Protein AF-0000000084806393 (afdb_homodimer)

Radius of gyration: 21.74 Å; Cα contacts (8 Å, |Δi|>4): 451; chains: 2; bounding box: 50×69×61 Å

Structure (mmCIF, N/CA/C/O backbone):
data_AF-0000000084806393-model_v1
#
loop_
_entity.id
_entity.type
_entity.pdbx_description
1 polymer Permease
#
loop_
_atom_site.group_PDB
_atom_site.id
_atom_site.type_symbol
_atom_site.label_atom_id
_atom_site.label_alt_id
_atom_site.label_comp_id
_atom_site.label_asym_id
_atom_site.label_entity_id
_atom_site.label_seq_id
_atom_site.pdbx_PDB_ins_code
_atom_site.Cartn_x
_atom_site.Cartn_y
_atom_site.Cartn_z
_atom_site.occupancy
_atom_site.B_iso_or_equiv
_atom_site.auth_seq_id
_atom_site.auth_comp_id
_atom_site.auth_asym_id
_atom_site.auth_atom_id
_atom_site.pdbx_PDB_model_num
ATOM 1 N N . MET A 1 1 ? -20.156 28.547 21.969 1 21.84 1 MET A N 1
ATOM 2 C CA . MET A 1 1 ? -18.797 29 21.672 1 21.84 1 MET A CA 1
ATOM 3 C C . MET A 1 1 ? -17.953 27.844 21.141 1 21.84 1 MET A C 1
ATOM 5 O O . MET A 1 1 ? -17.5 27 21.906 1 21.84 1 MET A O 1
ATOM 9 N N . LEU A 1 2 ? -18.391 27.156 20.078 1 23.42 2 LEU A N 1
ATOM 10 C CA . LEU A 1 2 ? -17.766 26.047 19.375 1 23.42 2 LEU A CA 1
ATOM 11 C C . LEU A 1 2 ? -16.297 26.328 19.078 1 23.42 2 LEU A C 1
ATOM 13 O O . LEU A 1 2 ? -15.984 27.312 18.422 1 23.42 2 LEU A O 1
ATOM 17 N N . ALA A 1 3 ? -15.414 26.109 20.047 1 31.25 3 ALA A N 1
ATOM 18 C CA . ALA A 1 3 ? -13.969 26.312 19.969 1 31.25 3 ALA A CA 1
ATOM 19 C C . ALA A 1 3 ? -13.438 26.016 18.562 1 31.25 3 ALA A C 1
ATOM 21 O O . ALA A 1 3 ? -13.797 25 17.969 1 31.25 3 ALA A O 1
ATOM 22 N N . GLN A 1 4 ? -13.352 27.016 17.688 1 29.3 4 GLN A N 1
ATOM 23 C CA . GLN A 1 4 ? -12.656 27.031 16.406 1 29.3 4 GLN A CA 1
ATOM 24 C C . GLN A 1 4 ? -11.445 26.109 16.438 1 29.3 4 GLN A C 1
ATOM 26 O O . GLN A 1 4 ? -10.484 26.344 17.172 1 29.3 4 GLN A O 1
ATOM 31 N N . GLN A 1 5 ? -11.648 24.797 16.594 1 32.88 5 GLN A N 1
ATOM 32 C CA . GLN A 1 5 ? -10.492 23.906 16.609 1 32.88 5 GLN A CA 1
ATOM 33 C C . GLN A 1 5 ? -9.391 24.438 15.688 1 32.88 5 GLN A C 1
ATOM 35 O O . GLN A 1 5 ? -9.609 24.641 14.492 1 32.88 5 GLN A O 1
ATOM 40 N N . GLY A 1 6 ? -8.594 25.406 16.031 1 33.59 6 GLY A N 1
ATOM 41 C CA . GLY A 1 6 ? -7.41 25.984 15.43 1 33.59 6 GLY A CA 1
ATOM 42 C C . GLY A 1 6 ? -6.652 25 14.547 1 33.59 6 GLY A C 1
ATOM 43 O O . GLY A 1 6 ? -6.906 23.797 14.586 1 33.59 6 GLY A O 1
ATOM 44 N N . PRO A 1 7 ? -5.988 25.453 13.461 1 39.59 7 PRO A N 1
ATOM 45 C CA . PRO A 1 7 ? -5.184 24.578 12.594 1 39.59 7 PRO A CA 1
ATOM 46 C C . PRO A 1 7 ? -4.43 23.516 13.375 1 39.59 7 PRO A C 1
ATOM 48 O O . PRO A 1 7 ? -3.924 23.781 14.461 1 39.59 7 PRO A O 1
ATOM 51 N N . THR A 1 8 ? -4.863 22.344 13.578 1 43.09 8 THR A N 1
ATOM 52 C CA . THR A 1 8 ? -4.129 21.312 14.297 1 43.09 8 THR A CA 1
ATOM 53 C C . THR A 1 8 ? -2.646 21.359 13.938 1 43.09 8 THR A C 1
ATOM 55 O O . THR A 1 8 ? -2.285 21.297 12.758 1 43.09 8 THR A O 1
ATOM 58 N N . ASN A 1 9 ? -1.842 22.172 14.398 1 51.53 9 ASN A N 1
ATOM 59 C CA . ASN A 1 9 ? -0.384 22.109 14.383 1 51.53 9 ASN A CA 1
ATOM 60 C C . ASN A 1 9 ? 0.115 20.688 14.602 1 51.53 9 ASN A C 1
ATOM 62 O O . ASN A 1 9 ? 0.073 20.172 15.727 1 51.53 9 ASN A O 1
ATOM 66 N N . MET A 1 10 ? -0.087 19.797 13.633 1 62.16 10 MET A N 1
ATOM 67 C CA . MET A 1 10 ? 0.37 18.422 13.867 1 62.16 10 MET A CA 1
ATOM 68 C C . MET A 1 10 ? 1.871 18.297 13.625 1 62.16 10 MET A C 1
ATOM 70 O O . MET A 1 10 ? 2.402 18.891 12.68 1 62.16 10 MET A O 1
ATOM 74 N N . ASN A 1 11 ? 2.545 17.953 14.617 1 82.81 11 ASN A N 1
ATOM 75 C CA . ASN A 1 11 ? 3.924 17.516 14.414 1 82.81 11 ASN A CA 1
ATOM 76 C C . ASN A 1 11 ? 4.02 16.438 13.352 1 82.81 11 ASN A C 1
ATOM 78 O O . ASN A 1 11 ? 3.348 15.398 13.445 1 82.81 11 ASN A O 1
ATOM 82 N N . MET A 1 12 ? 4.637 16.844 12.289 1 90 12 MET A N 1
ATOM 83 C CA . MET A 1 12 ? 4.758 15.914 11.172 1 90 12 MET A CA 1
ATOM 84 C C . MET A 1 12 ? 6.199 15.438 11.016 1 90 12 MET A C 1
ATOM 86 O O . MET A 1 12 ? 7.137 16.156 11.359 1 90 12 MET A O 1
ATOM 90 N N . THR A 1 13 ? 6.336 14.258 10.516 1 93.56 13 THR A N 1
ATOM 91 C CA . THR A 1 13 ? 7.656 13.789 10.102 1 93.56 13 THR A CA 1
ATOM 92 C C . THR A 1 13 ? 8.148 14.562 8.883 1 93.56 13 THR A C 1
ATOM 94 O O . THR A 1 13 ? 7.359 15.219 8.195 1 93.56 13 THR A O 1
ATOM 97 N N . HIS A 1 14 ? 9.414 14.508 8.68 1 94.94 14 HIS A N 1
ATOM 98 C CA . HIS A 1 14 ? 9.953 15.156 7.492 1 94.94 14 HIS A CA 1
ATOM 99 C C . HIS A 1 14 ? 9.359 14.57 6.219 1 94.94 14 HIS A C 1
ATOM 101 O O . HIS A 1 14 ? 9.141 15.289 5.242 1 94.94 14 HIS A O 1
ATOM 107 N N . TYR A 1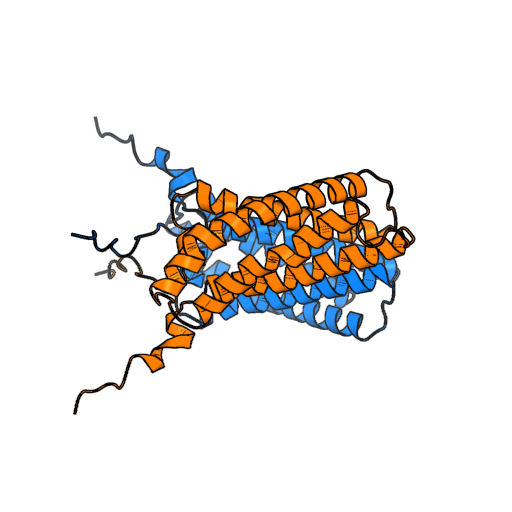 15 ? 9.062 13.32 6.277 1 94.69 15 TYR A N 1
ATOM 108 C CA . TYR A 1 15 ? 8.461 12.68 5.113 1 94.69 15 TYR A CA 1
ATOM 109 C C . TYR A 1 15 ? 7.07 13.25 4.844 1 94.69 15 TYR A C 1
ATOM 111 O O . TYR A 1 15 ? 6.746 13.602 3.707 1 94.69 15 TYR A O 1
ATOM 119 N N . MET A 1 16 ? 6.289 13.297 5.824 1 93.81 16 MET A N 1
ATOM 120 C CA . MET A 1 16 ? 4.941 13.836 5.66 1 93.81 16 MET A CA 1
ATOM 121 C C . MET A 1 16 ? 4.988 15.305 5.258 1 93.81 16 MET A C 1
ATOM 123 O O . MET A 1 16 ? 4.164 15.758 4.457 1 93.81 16 MET A O 1
ATOM 127 N N . GLU A 1 17 ? 5.902 16 5.805 1 93.12 17 GLU A N 1
ATOM 128 C CA . GLU A 1 17 ? 6.094 17.406 5.43 1 93.12 17 GLU A CA 1
ATOM 129 C C . GLU A 1 17 ? 6.461 17.531 3.955 1 93.12 17 GLU A C 1
ATOM 131 O O . GLU A 1 17 ? 5.949 18.422 3.258 1 93.12 17 GLU A O 1
ATOM 136 N N . LEU A 1 18 ? 7.332 16.656 3.562 1 94.38 18 LEU A N 1
ATOM 137 C CA . LEU A 1 18 ? 7.711 16.641 2.154 1 94.38 18 LEU A CA 1
ATOM 138 C C . LEU A 1 18 ? 6.484 16.484 1.265 1 94.38 18 LEU A C 1
ATOM 140 O O . LEU A 1 18 ? 6.328 17.203 0.276 1 94.38 18 LEU A O 1
ATOM 144 N N . LEU A 1 19 ? 5.551 15.594 1.628 1 93.56 19 LEU A N 1
ATOM 145 C CA . LEU A 1 19 ? 4.375 15.297 0.816 1 93.56 19 LEU A CA 1
ATOM 146 C C . LEU A 1 19 ? 3.371 16.438 0.876 1 93.56 19 LEU A C 1
ATOM 148 O O . LEU A 1 19 ? 2.664 16.703 -0.099 1 93.56 19 LEU A O 1
ATOM 152 N N . ALA A 1 20 ? 3.387 17.078 1.97 1 90.69 20 ALA A N 1
ATOM 153 C CA . ALA A 1 20 ? 2.4 18.141 2.191 1 90.69 20 ALA A CA 1
ATOM 154 C C . ALA A 1 20 ? 2.842 19.453 1.548 1 90.69 20 ALA A C 1
ATOM 156 O O . ALA A 1 20 ? 2.012 20.297 1.229 1 90.69 20 ALA A O 1
ATOM 157 N N . ASN A 1 21 ? 4.117 19.562 1.348 1 91.12 21 ASN A N 1
ATOM 158 C CA . ASN A 1 21 ? 4.641 20.797 0.759 1 91.12 21 ASN A CA 1
ATOM 159 C C . ASN A 1 21 ? 4.508 20.781 -0.761 1 91.12 21 ASN A C 1
ATOM 161 O O . ASN A 1 21 ? 4.535 19.719 -1.387 1 91.12 21 ASN A O 1
ATOM 165 N N . ASN A 1 22 ? 4.277 21.984 -1.35 1 92.75 22 ASN A N 1
ATOM 166 C CA . ASN A 1 22 ? 4.223 22.156 -2.799 1 92.75 22 ASN A CA 1
ATOM 167 C C . ASN A 1 22 ? 3.215 21.203 -3.438 1 92.75 22 ASN A C 1
ATOM 169 O O . ASN A 1 22 ? 3.539 20.5 -4.398 1 92.75 22 ASN A O 1
ATOM 173 N N . GLN A 1 23 ? 2.006 21.266 -2.908 1 91.5 23 GLN A N 1
ATOM 174 C CA . GLN A 1 23 ? 0.942 20.406 -3.439 1 91.5 23 GLN A CA 1
ATOM 175 C C . GLN A 1 23 ? 0.404 20.969 -4.754 1 91.5 23 GLN A C 1
ATOM 177 O O . GLN A 1 23 ? 0.342 22.188 -4.945 1 91.5 23 GLN A O 1
ATOM 182 N N . PRO A 1 24 ? 0.084 20.031 -5.77 1 91.62 24 PRO A N 1
ATOM 183 C CA . PRO A 1 24 ? 0.046 18.562 -5.648 1 91.62 24 PRO A CA 1
ATOM 184 C C . PRO A 1 24 ? 1.345 17.906 -6.098 1 91.62 24 PRO A C 1
ATOM 186 O O . PRO A 1 24 ? 1.486 16.688 -5.996 1 91.62 24 PRO A O 1
ATOM 189 N N . TRP A 1 25 ? 2.334 18.609 -6.457 1 94.5 25 TRP A N 1
ATOM 190 C CA . TRP A 1 25 ? 3.496 18.109 -7.188 1 94.5 25 TRP A CA 1
ATOM 191 C C . TRP A 1 25 ? 4.328 17.172 -6.309 1 94.5 25 TRP A C 1
ATOM 193 O O . TRP A 1 25 ? 4.695 16.078 -6.73 1 94.5 25 TRP A O 1
ATOM 203 N N . ASN A 1 26 ? 4.641 17.547 -5.047 1 96.62 26 ASN A N 1
ATOM 204 C CA . ASN A 1 26 ? 5.418 16.672 -4.168 1 96.62 26 ASN A CA 1
ATOM 205 C C . ASN A 1 26 ? 4.699 15.359 -3.895 1 96.62 26 ASN A C 1
ATOM 207 O O . ASN A 1 26 ? 5.32 14.297 -3.889 1 96.62 26 ASN A O 1
ATOM 211 N N . LEU A 1 27 ? 3.426 15.461 -3.699 1 95.88 27 LEU A N 1
ATOM 212 C CA . LEU A 1 27 ? 2.643 14.25 -3.463 1 95.88 27 LEU A CA 1
ATOM 213 C C . LEU A 1 27 ? 2.697 13.32 -4.672 1 95.88 27 LEU A C 1
ATOM 215 O O . LEU A 1 27 ? 2.877 12.109 -4.523 1 95.88 27 LEU A O 1
ATOM 219 N N . LEU A 1 28 ? 2.559 13.922 -5.832 1 96.38 28 LEU A N 1
ATOM 220 C CA . LEU A 1 28 ? 2.572 13.133 -7.059 1 96.38 28 LEU A CA 1
ATOM 221 C C . LEU A 1 28 ? 3.943 12.5 -7.289 1 96.38 28 LEU A C 1
ATOM 223 O O . LEU A 1 28 ? 4.047 11.297 -7.512 1 96.38 28 LEU A O 1
ATOM 227 N N . LEU A 1 29 ? 4.969 13.273 -7.125 1 97.06 29 LEU A N 1
ATOM 228 C CA . LEU A 1 29 ? 6.312 12.859 -7.504 1 97.06 29 LEU A CA 1
ATOM 229 C C . LEU A 1 29 ? 6.879 11.875 -6.488 1 97.06 29 LEU A C 1
ATOM 231 O O . LEU A 1 29 ? 7.551 10.906 -6.859 1 97.06 29 LEU A O 1
ATOM 235 N N . PHE A 1 30 ? 6.52 12.094 -5.207 1 97.5 30 PHE A N 1
ATOM 236 C CA . PHE A 1 30 ? 7.262 11.344 -4.199 1 97.5 30 PHE A CA 1
ATOM 237 C C . PHE A 1 30 ? 6.391 10.25 -3.586 1 97.5 30 PHE A C 1
ATOM 239 O O . PHE A 1 30 ? 6.863 9.461 -2.771 1 97.5 30 PHE A O 1
ATOM 246 N N . MET A 1 31 ? 5.164 10.156 -3.979 1 97.12 31 MET A N 1
ATOM 247 C CA . MET A 1 31 ? 4.324 9.086 -3.439 1 97.12 31 MET A CA 1
ATOM 248 C C . MET A 1 31 ? 3.441 8.492 -4.531 1 97.12 31 MET A C 1
ATOM 250 O O . MET A 1 31 ? 3.539 7.297 -4.828 1 97.12 31 MET A O 1
ATOM 254 N N . ALA A 1 32 ? 2.668 9.297 -5.273 1 97.06 32 ALA A N 1
ATOM 255 C CA . ALA A 1 32 ? 1.613 8.781 -6.145 1 97.06 32 ALA A CA 1
ATOM 256 C C . ALA A 1 32 ? 2.201 8.016 -7.324 1 97.06 32 ALA A C 1
ATOM 258 O O . ALA A 1 32 ? 1.805 6.879 -7.598 1 97.06 32 ALA A O 1
ATOM 259 N N . ILE A 1 33 ? 3.137 8.594 -8.008 1 97.88 33 ILE A N 1
ATOM 260 C CA . ILE A 1 33 ? 3.717 7.965 -9.188 1 97.88 33 ILE A CA 1
ATOM 261 C C . ILE A 1 33 ? 4.379 6.645 -8.797 1 97.88 33 ILE A C 1
ATOM 263 O O . ILE A 1 33 ? 4.035 5.586 -9.336 1 97.88 33 ILE A O 1
ATOM 267 N N . PRO A 1 34 ? 5.281 6.656 -7.832 1 97.62 34 PRO A N 1
ATOM 268 C CA . PRO A 1 34 ? 5.914 5.379 -7.5 1 97.62 34 PRO A CA 1
ATOM 269 C C . PRO A 1 34 ? 4.922 4.344 -6.973 1 97.62 34 PRO A C 1
ATOM 271 O O . PRO A 1 34 ? 5.035 3.158 -7.289 1 97.62 34 PRO A O 1
ATOM 274 N N . ILE A 1 35 ? 3.936 4.754 -6.242 1 96.88 35 ILE A N 1
ATOM 275 C CA . ILE A 1 35 ? 3.039 3.785 -5.617 1 96.88 35 ILE A CA 1
ATOM 276 C C . ILE A 1 35 ? 2.074 3.229 -6.664 1 96.88 35 ILE A C 1
ATOM 278 O O . ILE A 1 35 ? 1.709 2.051 -6.617 1 96.88 35 ILE A O 1
ATOM 282 N N . VAL A 1 36 ? 1.643 4.023 -7.621 1 97.81 36 VAL A N 1
ATOM 283 C CA . VAL A 1 36 ? 0.771 3.537 -8.688 1 97.81 36 VAL A CA 1
ATOM 284 C C . VAL A 1 36 ? 1.513 2.502 -9.523 1 97.81 36 VAL A C 1
ATOM 286 O O . VAL A 1 36 ? 0.957 1.453 -9.867 1 97.81 36 VAL A O 1
ATOM 289 N N . LEU A 1 37 ? 2.713 2.818 -9.859 1 98.5 37 LEU A N 1
ATOM 290 C CA . LEU A 1 37 ? 3.52 1.873 -10.617 1 98.5 37 LEU A CA 1
ATOM 291 C C . LEU A 1 37 ? 3.756 0.594 -9.82 1 98.5 37 LEU A C 1
ATOM 293 O O . LEU A 1 37 ? 3.602 -0.509 -10.352 1 98.5 37 LEU A O 1
ATOM 297 N N . ALA A 1 38 ? 4.055 0.729 -8.555 1 97.75 38 ALA A N 1
ATOM 298 C CA . ALA A 1 38 ? 4.312 -0.432 -7.703 1 97.75 38 ALA A CA 1
ATOM 299 C C . ALA A 1 38 ? 3.049 -1.27 -7.523 1 97.75 38 ALA A C 1
ATOM 301 O O . ALA A 1 38 ? 3.105 -2.502 -7.543 1 97.75 38 ALA A O 1
ATOM 302 N N . GLU A 1 39 ? 1.96 -0.632 -7.301 1 97.5 39 GLU A N 1
ATOM 303 C CA . GLU A 1 39 ? 0.692 -1.344 -7.168 1 97.5 39 GLU A CA 1
ATOM 304 C C . GLU A 1 39 ? 0.338 -2.088 -8.453 1 97.5 39 GLU A C 1
ATOM 306 O O . GLU A 1 39 ? -0.19 -3.201 -8.406 1 97.5 39 GLU A O 1
ATOM 311 N N . THR A 1 40 ? 0.545 -1.402 -9.57 1 98.38 40 THR A N 1
ATOM 312 C CA . THR A 1 40 ? 0.318 -2.064 -10.844 1 98.38 40 THR A CA 1
ATOM 313 C C . THR A 1 40 ? 1.158 -3.334 -10.953 1 98.38 40 THR A C 1
ATOM 315 O O . THR A 1 40 ? 0.663 -4.379 -11.383 1 98.38 40 THR A O 1
ATOM 318 N N . ILE A 1 41 ? 2.396 -3.244 -10.562 1 98.69 41 ILE A N 1
ATOM 319 C CA . ILE A 1 41 ? 3.275 -4.41 -10.57 1 98.69 41 ILE A CA 1
ATOM 320 C C . ILE A 1 41 ? 2.699 -5.492 -9.656 1 98.69 41 ILE A C 1
ATOM 322 O O . ILE A 1 41 ? 2.611 -6.66 -10.055 1 98.69 41 ILE A O 1
ATOM 326 N N . ALA A 1 42 ? 2.256 -5.113 -8.477 1 98.38 42 ALA A N 1
ATOM 327 C CA . ALA A 1 42 ? 1.749 -6.078 -7.508 1 98.38 42 ALA A CA 1
ATOM 328 C C . ALA A 1 42 ? 0.496 -6.777 -8.031 1 98.38 42 ALA A C 1
ATOM 330 O O . ALA A 1 42 ? 0.37 -8 -7.934 1 98.38 42 ALA A O 1
ATOM 331 N N . VAL A 1 43 ? -0.378 -6.02 -8.609 1 98.38 43 VAL A N 1
ATOM 332 C CA . VAL A 1 43 ? -1.631 -6.566 -9.117 1 98.38 43 VAL A CA 1
ATOM 333 C C . VAL A 1 43 ? -1.348 -7.496 -10.297 1 98.38 43 VAL A C 1
ATOM 335 O O . VAL A 1 43 ? -1.875 -8.609 -10.352 1 98.38 43 VAL A O 1
ATOM 338 N N . THR A 1 44 ? -0.521 -7.094 -11.203 1 98.44 44 THR A N 1
ATOM 339 C CA . THR A 1 44 ? -0.205 -7.934 -12.352 1 98.44 44 THR A CA 1
ATOM 340 C C . THR A 1 44 ? 0.586 -9.164 -11.922 1 98.44 44 THR A C 1
ATOM 342 O O . THR A 1 44 ? 0.467 -10.227 -12.531 1 98.44 44 THR A O 1
ATOM 345 N N . GLU A 1 45 ? 1.374 -8.977 -10.93 1 98.31 45 GLU A N 1
ATOM 346 C CA . GLU A 1 45 ? 2.135 -10.109 -10.414 1 98.31 45 GLU A CA 1
ATOM 347 C C . GLU A 1 45 ? 1.208 -11.211 -9.906 1 98.31 45 GLU A C 1
ATOM 349 O O . GLU A 1 45 ? 1.456 -12.391 -10.141 1 98.31 45 GLU A O 1
ATOM 354 N N . LEU A 1 46 ? 0.183 -10.836 -9.227 1 98.19 46 LEU A N 1
ATOM 355 C CA . LEU A 1 46 ? -0.797 -11.82 -8.773 1 98.19 46 LEU A CA 1
ATOM 356 C C . LEU A 1 46 ? -1.383 -12.586 -9.945 1 98.19 46 LEU A C 1
ATOM 358 O O . LEU A 1 46 ? -1.488 -13.812 -9.898 1 98.19 46 LEU A O 1
ATOM 362 N N . TYR A 1 47 ? -1.657 -11.859 -10.953 1 97.88 47 TYR A N 1
ATOM 363 C CA . TYR A 1 47 ? -2.223 -12.477 -12.156 1 97.88 47 TYR A CA 1
ATOM 364 C C . TYR A 1 47 ? -1.224 -13.422 -12.805 1 97.88 47 TYR A C 1
ATOM 366 O O . TYR A 1 47 ? -1.575 -14.539 -13.188 1 97.88 47 TYR A O 1
ATOM 374 N N . LEU A 1 48 ? -0.076 -12.977 -12.906 1 98.25 48 LEU A N 1
ATOM 375 C CA . LEU A 1 48 ? 0.967 -13.758 -13.57 1 98.25 48 LEU A CA 1
ATOM 376 C C . LEU A 1 48 ? 1.266 -15.039 -12.789 1 98.25 48 LEU A C 1
ATOM 378 O O . LEU A 1 48 ? 1.413 -16.109 -13.383 1 98.25 48 LEU A O 1
ATOM 382 N N . LEU A 1 49 ? 1.351 -14.93 -11.539 1 97.62 49 LEU A N 1
ATOM 383 C CA . LEU A 1 49 ? 1.651 -16.094 -10.711 1 97.62 49 LEU A CA 1
ATOM 384 C C . LEU A 1 49 ? 0.475 -17.062 -10.688 1 97.62 49 LEU A C 1
ATOM 386 O O . LEU A 1 49 ? 0.668 -18.281 -10.625 1 97.62 49 LEU A O 1
ATOM 390 N N . TYR A 1 50 ? -0.701 -16.516 -10.75 1 97 50 TYR A N 1
ATOM 391 C CA . TYR A 1 50 ? -1.885 -17.375 -10.773 1 97 50 TYR A CA 1
ATOM 392 C C . TYR A 1 50 ? -1.963 -18.156 -12.07 1 97 50 TYR A C 1
ATOM 394 O O . TYR A 1 50 ? -2.223 -19.359 -12.055 1 97 50 TYR A O 1
ATOM 402 N N . THR A 1 51 ? -1.722 -17.5 -13.203 1 96.75 51 THR A N 1
ATOM 403 C CA . THR A 1 51 ? -1.897 -18.109 -14.516 1 96.75 51 THR A CA 1
ATOM 404 C C . THR A 1 51 ? -0.611 -18.797 -14.969 1 96.75 51 THR A C 1
ATOM 406 O O . THR A 1 51 ? -0.639 -19.672 -15.836 1 96.75 51 THR A O 1
ATOM 409 N N . ARG A 1 52 ? 0.532 -18.312 -14.547 1 95.88 52 ARG A N 1
ATOM 410 C CA . ARG A 1 52 ? 1.861 -18.734 -14.984 1 95.88 52 ARG A CA 1
ATOM 411 C C . ARG A 1 52 ? 2.053 -18.484 -16.469 1 95.88 52 ARG A C 1
ATOM 413 O O . ARG A 1 52 ? 2.703 -19.281 -17.156 1 95.88 52 ARG A O 1
ATOM 420 N N . ASN A 1 53 ? 1.354 -17.422 -16.844 1 95 53 ASN A N 1
ATOM 421 C CA . ASN A 1 53 ? 1.558 -16.906 -18.188 1 95 53 ASN A CA 1
ATOM 422 C C . ASN A 1 53 ? 2.535 -15.727 -18.203 1 95 53 ASN A C 1
ATOM 424 O O . ASN A 1 53 ? 2.133 -14.578 -18.031 1 95 53 ASN A O 1
ATOM 428 N N . TYR A 1 54 ? 3.758 -16.016 -18.578 1 93.69 54 TYR A N 1
ATOM 429 C CA . TYR A 1 54 ? 4.824 -15.023 -18.438 1 93.69 54 TYR A CA 1
ATOM 430 C C . TYR A 1 54 ? 5.16 -14.383 -19.781 1 93.69 54 TYR A C 1
ATOM 432 O O . TYR A 1 54 ? 6.242 -13.812 -19.953 1 93.69 54 TYR A O 1
ATOM 440 N N . HIS A 1 55 ? 4.281 -14.445 -20.797 1 90.62 55 HIS A N 1
ATOM 441 C CA . HIS A 1 55 ? 4.555 -13.898 -22.125 1 90.62 55 HIS A CA 1
ATOM 442 C C . HIS A 1 55 ? 3.389 -13.047 -22.609 1 90.62 55 HIS A C 1
ATOM 444 O O . HIS A 1 55 ? 3.4 -12.57 -23.75 1 90.62 55 HIS A O 1
ATOM 450 N N . GLY A 1 56 ? 2.475 -12.695 -21.906 1 93.19 56 GLY A N 1
ATOM 451 C CA . GLY A 1 56 ? 1.289 -11.945 -22.297 1 93.19 56 GLY A CA 1
ATOM 452 C C . GLY A 1 56 ? 1.393 -10.461 -22 1 93.19 56 GLY A C 1
ATOM 453 O O . GLY A 1 56 ? 2.455 -9.977 -21.594 1 93.19 56 GLY A O 1
ATOM 454 N N . PRO A 1 57 ? 0.342 -9.789 -22.359 1 96.25 57 PRO A N 1
ATOM 455 C CA . PRO A 1 57 ? 0.339 -8.344 -22.141 1 96.25 57 PRO A CA 1
ATOM 456 C C . PRO A 1 57 ? 0.525 -7.961 -20.688 1 96.25 57 PRO A C 1
ATOM 458 O O . PRO A 1 57 ? 1.115 -6.918 -20.375 1 96.25 57 PRO A O 1
ATOM 461 N N . ALA A 1 58 ? 0.049 -8.781 -19.844 1 96.75 58 ALA A N 1
ATOM 462 C CA . ALA A 1 58 ? 0.219 -8.5 -18.422 1 96.75 58 ALA A CA 1
ATOM 463 C C . ALA A 1 58 ? 1.695 -8.508 -18.031 1 96.75 58 ALA A C 1
ATOM 465 O O . ALA A 1 58 ? 2.139 -7.672 -17.234 1 96.75 58 ALA A O 1
ATOM 466 N N . ARG A 1 59 ? 2.412 -9.359 -18.516 1 97.44 59 ARG A N 1
ATOM 467 C CA . ARG A 1 59 ? 3.846 -9.43 -18.234 1 97.44 59 ARG A CA 1
ATOM 468 C C . ARG A 1 59 ? 4.574 -8.227 -18.828 1 97.44 59 ARG A C 1
ATOM 470 O O . ARG A 1 59 ? 5.484 -7.68 -18.203 1 97.44 59 ARG A O 1
ATOM 477 N N . ALA A 1 60 ? 4.156 -7.875 -19.984 1 97.56 60 ALA A N 1
ATOM 478 C CA . ALA A 1 60 ? 4.758 -6.699 -20.609 1 97.56 60 ALA A CA 1
ATOM 479 C C . ALA A 1 60 ? 4.535 -5.449 -19.766 1 97.56 60 ALA A C 1
ATOM 481 O O . ALA A 1 60 ? 5.457 -4.66 -19.547 1 97.56 60 ALA A O 1
ATOM 482 N N . LEU A 1 61 ? 3.332 -5.328 -19.312 1 98.25 61 LEU A N 1
ATOM 483 C CA . LEU A 1 61 ? 3.01 -4.195 -18.438 1 98.25 61 LEU A CA 1
ATOM 484 C C . LEU A 1 61 ? 3.826 -4.25 -17.156 1 98.25 61 LEU A C 1
ATOM 486 O O . LEU A 1 61 ? 4.387 -3.236 -16.734 1 98.25 61 LEU A O 1
ATOM 490 N N . ASN A 1 62 ? 3.883 -5.367 -16.609 1 98.5 62 ASN A N 1
ATOM 491 C CA . ASN A 1 62 ? 4.66 -5.582 -15.391 1 98.5 62 ASN A CA 1
ATOM 492 C C . ASN A 1 62 ? 6.125 -5.199 -15.586 1 98.5 62 ASN A C 1
ATOM 494 O O . ASN A 1 62 ? 6.691 -4.465 -14.773 1 98.5 62 ASN A O 1
ATOM 498 N N . ARG A 1 63 ? 6.656 -5.633 -16.656 1 98.06 63 ARG A N 1
ATOM 499 C CA . ARG A 1 63 ? 8.055 -5.379 -16.984 1 98.06 63 ARG A CA 1
ATOM 500 C C . ARG A 1 63 ? 8.312 -3.887 -17.188 1 98.06 63 ARG A C 1
ATOM 502 O O . ARG A 1 63 ? 9.266 -3.334 -16.641 1 98.06 63 ARG A O 1
ATOM 509 N N . VAL A 1 64 ? 7.477 -3.281 -17.906 1 98.44 64 VAL A N 1
ATOM 510 C CA . VAL A 1 64 ? 7.641 -1.86 -18.188 1 98.44 64 VAL A CA 1
ATOM 511 C C . VAL A 1 64 ? 7.531 -1.052 -16.906 1 98.44 64 VAL A C 1
ATOM 513 O O . VAL A 1 64 ? 8.344 -0.16 -16.656 1 98.44 64 VAL A O 1
ATOM 516 N N . CYS A 1 65 ? 6.59 -1.354 -16.094 1 98.69 65 CYS A N 1
ATOM 517 C CA . CYS A 1 65 ? 6.395 -0.646 -14.836 1 98.69 65 CYS A CA 1
ATOM 518 C C . CYS A 1 65 ? 7.582 -0.854 -13.906 1 98.69 65 CYS A C 1
ATOM 520 O O . CYS A 1 65 ? 8.016 0.081 -13.227 1 98.69 65 CYS A O 1
ATOM 522 N N . SER A 1 66 ? 8.078 -2.045 -13.914 1 98.62 66 SER A N 1
ATOM 523 C CA . SER A 1 66 ? 9.219 -2.355 -13.055 1 98.62 66 SER A CA 1
ATOM 524 C C . SER A 1 66 ? 10.445 -1.549 -13.453 1 98.62 66 SER A C 1
ATOM 526 O O . SER A 1 66 ? 11.125 -0.971 -12.602 1 98.62 66 SER A O 1
ATOM 528 N N . ILE A 1 67 ? 10.703 -1.493 -14.68 1 98.62 67 ILE A N 1
ATOM 529 C CA . ILE A 1 67 ? 11.859 -0.765 -15.18 1 98.62 67 ILE A CA 1
ATOM 530 C C . ILE A 1 67 ? 11.688 0.729 -14.922 1 98.62 67 ILE A C 1
ATOM 532 O O . ILE A 1 67 ? 12.594 1.385 -14.398 1 98.62 67 ILE A O 1
ATOM 536 N N . LEU A 1 68 ? 10.523 1.205 -15.141 1 98.69 68 LEU A N 1
ATOM 537 C CA . LEU A 1 68 ? 10.242 2.627 -14.977 1 98.69 68 LEU A CA 1
ATOM 538 C C . LEU A 1 68 ? 10.352 3.037 -13.516 1 98.69 68 LEU A C 1
ATOM 540 O O . LEU A 1 68 ? 11 4.035 -13.188 1 98.69 68 LEU A O 1
ATOM 544 N N . VAL A 1 69 ? 9.75 2.283 -12.695 1 98.75 69 VAL A N 1
ATOM 545 C CA . VAL A 1 69 ? 9.719 2.689 -11.297 1 98.75 69 VAL A CA 1
ATOM 546 C C . VAL A 1 69 ? 11.109 2.568 -10.688 1 98.75 69 VAL A C 1
ATOM 548 O O . VAL A 1 69 ? 11.492 3.367 -9.828 1 98.75 69 VAL A O 1
ATOM 551 N N . GLY A 1 70 ? 11.906 1.566 -11.125 1 98.69 70 GLY A N 1
ATOM 552 C CA . GLY A 1 70 ? 13.266 1.425 -10.633 1 98.69 70 GLY A CA 1
ATOM 553 C C . GLY A 1 70 ? 14.148 2.621 -10.953 1 98.69 70 GLY A C 1
ATOM 554 O O . GLY A 1 70 ? 14.805 3.164 -10.062 1 98.69 70 GLY A O 1
ATOM 555 N N . PHE A 1 71 ? 14.094 3.072 -12.141 1 98.5 71 PHE A N 1
ATOM 556 C CA . PHE A 1 71 ? 14.898 4.219 -12.555 1 98.5 71 PHE A CA 1
ATOM 557 C C . PHE A 1 71 ? 14.352 5.504 -11.945 1 98.5 71 PHE A C 1
ATOM 559 O O . PHE A 1 71 ? 15.125 6.352 -11.484 1 98.5 71 PHE A O 1
ATOM 566 N N . TYR A 1 72 ? 13.07 5.59 -11.984 1 98.75 72 TYR A N 1
ATOM 567 C CA . TYR A 1 72 ? 12.43 6.77 -11.406 1 98.75 72 TYR A CA 1
ATOM 568 C C . TYR A 1 72 ? 12.812 6.934 -9.938 1 98.75 72 TYR A C 1
ATOM 570 O O . TYR A 1 72 ? 13.227 8.016 -9.516 1 98.75 72 TYR A O 1
ATOM 578 N N . PHE A 1 73 ? 12.742 5.848 -9.219 1 98.75 73 PHE A N 1
ATOM 579 C CA . PHE A 1 73 ? 12.961 5.934 -7.777 1 98.75 73 PHE A CA 1
ATOM 580 C C . PHE A 1 73 ? 14.445 6.078 -7.465 1 98.75 73 PHE A C 1
ATOM 582 O O . PHE A 1 73 ? 14.812 6.645 -6.43 1 98.75 73 PHE A O 1
ATOM 589 N N . ALA A 1 74 ? 15.305 5.59 -8.297 1 98.56 74 ALA A N 1
ATOM 590 C CA . ALA A 1 74 ? 16.734 5.855 -8.133 1 98.56 74 ALA A CA 1
ATOM 591 C C . ALA A 1 74 ? 17.016 7.352 -8.172 1 98.56 74 ALA A C 1
ATOM 593 O O . ALA A 1 74 ? 17.797 7.859 -7.363 1 98.56 74 ALA A O 1
ATOM 594 N N . GLY A 1 75 ? 16.359 8.023 -9.062 1 98.5 75 GLY A N 1
ATOM 595 C CA . GLY A 1 75 ? 16.484 9.469 -9.109 1 98.5 75 GLY A CA 1
ATOM 596 C C . GLY A 1 75 ? 15.93 10.156 -7.871 1 98.5 75 GLY A C 1
ATOM 597 O O . GLY A 1 75 ? 16.562 11.062 -7.332 1 98.5 75 GLY A O 1
ATOM 598 N N . VAL A 1 76 ? 14.797 9.664 -7.477 1 98.38 76 VAL A N 1
ATOM 599 C CA . VAL A 1 76 ? 14.188 10.203 -6.27 1 98.38 76 VAL A CA 1
ATOM 600 C C . VAL A 1 76 ? 15.109 9.977 -5.074 1 98.38 76 VAL A C 1
ATOM 602 O O . VAL A 1 76 ? 15.273 10.867 -4.234 1 98.38 76 VAL A O 1
ATOM 605 N N . PHE A 1 77 ? 15.742 8.875 -5.031 1 98.38 77 PHE A N 1
ATOM 606 C CA . PHE A 1 77 ? 16.641 8.5 -3.941 1 98.38 77 PHE A CA 1
ATOM 607 C C . PHE A 1 77 ? 17.812 9.469 -3.855 1 98.38 77 PHE A C 1
ATOM 609 O O . PHE A 1 77 ? 18.078 10.031 -2.793 1 98.38 77 PHE A O 1
ATOM 616 N N . VAL A 1 78 ? 18.438 9.695 -4.926 1 98.38 78 VAL A N 1
ATOM 617 C CA . VAL A 1 78 ? 19.609 10.57 -4.953 1 98.38 78 VAL A CA 1
ATOM 618 C C . VAL A 1 78 ? 19.188 12 -4.609 1 98.38 78 VAL A C 1
ATOM 620 O O . VAL A 1 78 ? 19.844 12.664 -3.799 1 98.38 78 VAL A O 1
ATOM 623 N N . TYR A 1 79 ? 18.094 12.383 -5.109 1 98.31 79 TYR A N 1
ATOM 624 C CA . TYR A 1 79 ? 17.594 13.727 -4.871 1 98.31 79 TYR A CA 1
ATOM 625 C C . TYR A 1 79 ? 17.312 13.953 -3.389 1 98.31 79 TYR A C 1
ATOM 627 O O . TYR A 1 79 ? 17.781 14.922 -2.799 1 98.31 79 TYR A O 1
ATOM 635 N N . LEU A 1 80 ? 16.625 13.031 -2.789 1 97.94 80 LEU A N 1
ATOM 636 C CA . LEU A 1 80 ? 16.203 13.211 -1.401 1 97.94 80 LEU A CA 1
ATOM 637 C C . LEU A 1 80 ? 17.375 12.977 -0.45 1 97.94 80 LEU A C 1
ATOM 639 O O . LEU A 1 80 ? 17.453 13.609 0.607 1 97.94 80 LEU A O 1
ATOM 643 N N . LEU A 1 81 ? 18.281 12.133 -0.837 1 97.44 81 LEU A N 1
ATOM 644 C CA . LEU A 1 81 ? 19.469 11.914 -0.017 1 97.44 81 LEU A CA 1
ATOM 645 C C . LEU A 1 81 ? 20.297 13.188 0.104 1 97.44 81 LEU A C 1
ATOM 647 O O . LEU A 1 81 ? 20.703 13.562 1.204 1 97.44 81 LEU A O 1
ATOM 651 N N . THR A 1 82 ? 20.406 13.945 -0.907 1 97.12 82 THR A N 1
ATOM 652 C CA . THR A 1 82 ? 21.281 15.102 -0.946 1 97.12 82 THR A CA 1
ATOM 653 C C . THR A 1 82 ? 20.562 16.359 -0.477 1 97.12 82 THR A C 1
ATOM 655 O O . THR A 1 82 ? 21.156 17.234 0.149 1 97.12 82 THR A O 1
ATOM 658 N N . THR A 1 83 ? 19.281 16.375 -0.716 1 95.94 83 THR A N 1
ATOM 659 C CA . THR A 1 83 ? 18.578 17.625 -0.449 1 95.94 83 THR A CA 1
ATOM 660 C C . THR A 1 83 ? 17.875 17.578 0.906 1 95.94 83 THR A C 1
ATOM 662 O O . THR A 1 83 ? 17.531 18.625 1.466 1 95.94 83 THR A O 1
ATOM 665 N N . ALA A 1 84 ? 17.734 16.422 1.354 1 94.25 84 ALA A N 1
ATOM 666 C CA . ALA A 1 84 ? 16.953 16.344 2.59 1 94.25 84 ALA A CA 1
ATOM 667 C C . ALA A 1 84 ? 17.734 15.578 3.666 1 94.25 84 ALA A C 1
ATOM 669 O O . ALA A 1 84 ? 18.094 16.156 4.699 1 94.25 84 ALA A O 1
ATOM 670 N N . VAL A 1 85 ? 18.188 14.422 3.412 1 96.44 85 VAL A N 1
ATOM 671 C CA . VAL A 1 85 ? 18.75 13.562 4.449 1 96.44 85 VAL A CA 1
ATOM 672 C C . VAL A 1 85 ? 20.062 14.156 4.941 1 96.44 85 VAL A C 1
ATOM 674 O O . VAL A 1 85 ? 20.281 14.281 6.148 1 96.44 85 VAL A O 1
ATOM 677 N N . VAL A 1 86 ? 20.922 14.508 4.059 1 95.44 86 VAL A N 1
ATOM 678 C CA . VAL A 1 86 ? 22.25 15.008 4.426 1 95.44 86 VAL A CA 1
ATOM 679 C C . VAL A 1 86 ? 22.109 16.297 5.227 1 95.44 86 VAL A C 1
ATOM 681 O O . VAL A 1 86 ? 22.625 16.406 6.344 1 95.44 86 VAL A O 1
ATOM 684 N N . PRO A 1 87 ? 21.391 17.266 4.773 1 96 87 PRO A N 1
ATOM 685 C CA . PRO A 1 87 ? 21.25 18.5 5.555 1 96 87 PRO A CA 1
ATOM 686 C C . PRO A 1 87 ? 20.578 18.266 6.906 1 96 87 PRO A C 1
ATOM 688 O O . PRO A 1 87 ? 21 18.828 7.918 1 96 87 PRO A O 1
ATOM 691 N N . ILE A 1 88 ? 19.531 17.469 6.926 1 95.44 88 ILE A N 1
ATOM 692 C CA . ILE A 1 88 ? 18.812 17.188 8.164 1 95.44 88 ILE A CA 1
ATOM 693 C C . ILE A 1 88 ? 19.766 16.562 9.18 1 95.44 88 ILE A C 1
ATOM 695 O O . ILE A 1 88 ? 19.75 16.906 10.359 1 95.44 88 ILE A O 1
ATOM 699 N N . THR A 1 89 ? 20.562 15.641 8.734 1 95.31 89 THR A N 1
ATOM 700 C CA . THR A 1 89 ? 21.5 14.938 9.609 1 95.31 89 THR A CA 1
ATOM 701 C C . THR A 1 89 ? 22.609 15.883 10.078 1 95.31 89 THR A C 1
ATOM 703 O O . THR A 1 89 ? 22.969 15.875 11.25 1 95.31 89 THR A O 1
ATOM 706 N N . ALA A 1 90 ? 23.109 16.688 9.203 1 95.94 90 ALA A N 1
ATOM 707 C CA . ALA A 1 90 ? 24.172 17.641 9.531 1 95.94 90 ALA A CA 1
ATOM 708 C C . ALA A 1 90 ? 23.703 18.641 10.586 1 95.94 90 ALA A C 1
ATOM 710 O O . ALA A 1 90 ? 24.469 19.031 11.461 1 95.94 90 ALA A O 1
ATOM 711 N N . ASP A 1 91 ? 22.469 18.969 10.492 1 96.12 91 ASP A N 1
ATOM 712 C CA . ASP A 1 91 ? 21.938 19.969 11.414 1 96.12 91 ASP A CA 1
ATOM 713 C C . ASP A 1 91 ? 21.328 19.297 12.648 1 96.12 91 ASP A C 1
ATOM 715 O O . ASP A 1 91 ? 20.75 19.984 13.5 1 96.12 91 ASP A O 1
ATOM 719 N N . ASN A 1 92 ? 21.422 17.984 12.664 1 94.56 92 ASN A N 1
ATOM 720 C CA . ASN A 1 92 ? 20.812 17.219 13.766 1 94.56 92 ASN A CA 1
ATOM 721 C C . ASN A 1 92 ? 19.359 17.609 13.969 1 94.56 92 ASN A C 1
ATOM 723 O O . ASN A 1 92 ? 18.922 17.828 15.094 1 94.56 92 ASN A O 1
ATOM 727 N N . ALA A 1 93 ? 18.625 17.656 12.875 1 94.75 93 ALA A N 1
ATOM 728 C CA . ALA A 1 93 ? 17.266 18.203 12.914 1 94.75 93 ALA A CA 1
ATOM 729 C C . ALA A 1 93 ? 16.219 17.094 12.852 1 94.75 93 ALA A C 1
ATOM 731 O O . ALA A 1 93 ? 15.047 17.359 12.578 1 94.75 93 ALA A O 1
ATOM 732 N N . TRP A 1 94 ? 16.641 15.891 13.18 1 94.88 94 TRP A N 1
ATOM 733 C CA . TRP A 1 94 ? 15.68 14.797 13.164 1 94.88 94 TRP A CA 1
ATOM 734 C C . TRP A 1 94 ? 14.617 14.984 14.242 1 94.88 94 TRP A C 1
ATOM 736 O O . TRP A 1 94 ? 14.922 15.453 15.344 1 94.88 94 TRP A O 1
ATOM 746 N N . ARG A 1 95 ? 13.367 14.508 13.922 1 93.38 95 ARG A N 1
ATOM 747 C CA . ARG A 1 95 ? 12.234 14.781 14.805 1 93.38 95 ARG A CA 1
ATOM 748 C C . ARG A 1 95 ? 11.836 13.531 15.586 1 93.38 95 ARG A C 1
ATOM 750 O O . ARG A 1 95 ? 10.648 13.289 15.812 1 93.38 95 AR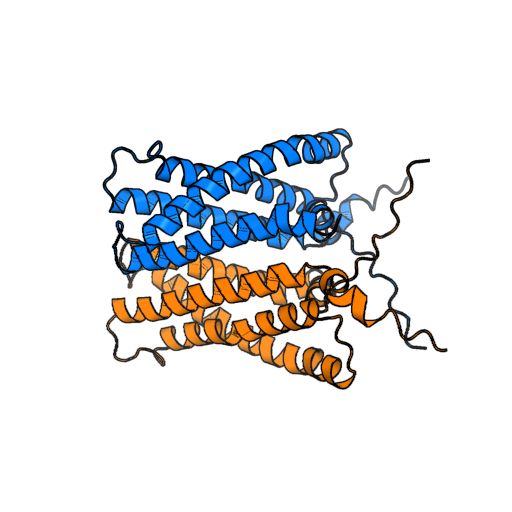G A O 1
ATOM 757 N N . GLY A 1 96 ? 12.875 12.641 15.891 1 92.38 96 GLY A N 1
ATOM 758 C CA . GLY A 1 96 ? 12.586 11.43 16.641 1 92.38 96 GLY A CA 1
ATOM 759 C C . GLY A 1 96 ? 12.766 10.164 15.828 1 92.38 96 GLY A C 1
ATOM 760 O O . GLY A 1 96 ? 13.086 10.219 14.641 1 92.38 96 GLY A O 1
ATOM 761 N N . ILE A 1 97 ? 12.453 9.094 16.531 1 94.75 97 ILE A N 1
ATOM 762 C CA . ILE A 1 97 ? 12.711 7.785 15.93 1 94.75 97 ILE A CA 1
ATOM 763 C C . ILE A 1 97 ? 11.75 7.547 14.773 1 94.75 97 ILE A C 1
ATOM 765 O O . ILE A 1 97 ? 12.133 6.988 13.742 1 94.75 97 ILE A O 1
ATOM 769 N N . ALA A 1 98 ? 10.539 7.957 14.922 1 95.12 98 ALA A N 1
ATOM 770 C CA . ALA A 1 98 ? 9.555 7.758 13.859 1 95.12 98 ALA A CA 1
ATOM 771 C C . ALA A 1 98 ? 9.984 8.469 12.578 1 95.12 98 ALA A C 1
ATOM 773 O O . ALA A 1 98 ? 9.781 7.957 11.477 1 95.12 98 ALA A O 1
ATOM 774 N N . ASP A 1 99 ? 10.531 9.617 12.789 1 96.12 99 ASP A N 1
ATOM 775 C CA . ASP A 1 99 ? 11.023 10.406 11.664 1 96.12 99 ASP A CA 1
ATOM 776 C C . ASP A 1 99 ? 12.156 9.688 10.945 1 96.12 99 ASP A C 1
ATOM 778 O O . ASP A 1 99 ? 12.141 9.555 9.719 1 96.12 99 ASP A O 1
ATOM 782 N N . ILE A 1 100 ? 13.07 9.117 11.641 1 96.94 100 ILE A N 1
ATOM 783 C CA . ILE A 1 100 ? 14.227 8.406 11.109 1 96.94 100 ILE A CA 1
ATOM 784 C C . ILE A 1 100 ? 13.766 7.141 10.383 1 96.94 100 ILE A C 1
ATOM 786 O O . ILE A 1 100 ? 14.203 6.867 9.266 1 96.94 100 ILE A O 1
ATOM 790 N N . VAL A 1 101 ? 12.836 6.461 10.969 1 97.56 101 VAL A N 1
ATOM 791 C CA . VAL A 1 101 ? 12.344 5.211 10.406 1 97.56 101 VAL A CA 1
ATOM 792 C C . VAL A 1 101 ? 11.555 5.492 9.133 1 97.56 101 VAL A C 1
ATOM 794 O O . VAL A 1 101 ? 11.742 4.824 8.109 1 97.56 101 VAL A O 1
ATOM 797 N N . ALA A 1 102 ? 10.742 6.52 9.203 1 97.62 102 ALA A N 1
ATOM 798 C CA . ALA A 1 102 ? 9.914 6.848 8.047 1 97.62 102 ALA A CA 1
ATOM 799 C C . ALA A 1 102 ? 10.781 7.203 6.836 1 97.62 102 ALA A C 1
ATOM 801 O O . ALA A 1 102 ? 10.625 6.613 5.762 1 97.62 102 ALA A O 1
ATOM 802 N N . VAL A 1 103 ? 11.695 8.102 7.008 1 97.88 103 VAL A N 1
ATOM 803 C CA . VAL A 1 103 ? 12.539 8.562 5.918 1 97.88 103 VAL A CA 1
ATOM 804 C C . VAL A 1 103 ? 13.492 7.445 5.488 1 97.88 103 VAL A C 1
ATOM 806 O O . VAL A 1 103 ? 13.68 7.211 4.293 1 97.88 103 VAL A O 1
ATOM 809 N N . GLY A 1 104 ? 14.062 6.77 6.449 1 98.19 104 GLY A N 1
ATOM 810 C CA . GLY A 1 104 ? 14.977 5.676 6.156 1 98.19 104 GLY A CA 1
ATOM 811 C C . GLY A 1 104 ? 14.336 4.566 5.344 1 98.19 104 GLY A C 1
ATOM 812 O O . GLY A 1 104 ? 14.898 4.125 4.34 1 98.19 104 GLY A O 1
ATOM 813 N N . PHE A 1 105 ? 13.188 4.152 5.68 1 98.56 105 PHE A N 1
ATOM 814 C CA . PHE A 1 105 ? 12.516 3.061 4.98 1 98.56 105 PHE A CA 1
ATOM 815 C C . PHE A 1 105 ? 11.984 3.531 3.635 1 98.56 105 PHE A C 1
ATOM 817 O O . PHE A 1 105 ? 11.93 2.756 2.678 1 98.56 105 PHE A O 1
ATOM 824 N N . TYR A 1 106 ? 11.555 4.793 3.605 1 98.56 106 TYR A N 1
ATOM 825 C CA . TYR A 1 106 ? 11.18 5.316 2.295 1 98.56 106 TYR A CA 1
ATOM 826 C C . TYR A 1 106 ? 12.336 5.199 1.311 1 98.56 106 TYR A C 1
ATOM 828 O O . TYR A 1 106 ? 12.164 4.699 0.197 1 98.56 106 TYR A O 1
ATOM 836 N N . LEU A 1 107 ? 13.469 5.605 1.725 1 98.5 107 LEU A N 1
ATOM 837 C CA . LEU A 1 107 ? 14.641 5.574 0.852 1 98.5 107 LEU A CA 1
ATOM 838 C C . LEU A 1 107 ? 15.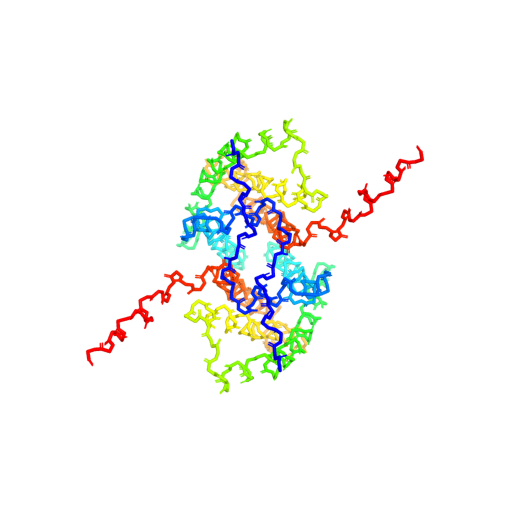102 4.141 0.61 1 98.5 107 LEU A C 1
ATOM 840 O O . LEU A 1 107 ? 15.578 3.812 -0.478 1 98.5 107 LEU A O 1
ATOM 844 N N . LEU A 1 108 ? 14.906 3.275 1.626 1 98.62 108 LEU A N 1
ATOM 845 C CA . LEU A 1 108 ? 15.273 1.87 1.498 1 98.62 108 LEU A CA 1
ATOM 846 C C . LEU A 1 108 ? 14.477 1.198 0.385 1 98.62 108 LEU A C 1
ATOM 848 O O . LEU A 1 108 ? 14.891 0.163 -0.142 1 98.62 108 LEU A O 1
ATOM 852 N N . GLY A 1 109 ? 13.367 1.775 0.013 1 98.56 109 GLY A N 1
ATOM 853 C CA . GLY A 1 109 ? 12.57 1.249 -1.08 1 98.56 109 GLY A CA 1
ATOM 854 C C . GLY A 1 109 ? 13.32 1.184 -2.395 1 98.56 109 GLY A C 1
ATOM 855 O O . GLY A 1 109 ? 12.93 0.447 -3.305 1 98.56 109 GLY A O 1
ATOM 856 N N . VAL A 1 110 ? 14.406 1.907 -2.502 1 98.56 110 VAL A N 1
ATOM 857 C CA . VAL A 1 110 ? 15.188 1.931 -3.734 1 98.56 110 VAL A CA 1
ATOM 858 C C . VAL A 1 110 ? 15.773 0.545 -4.004 1 98.56 110 VAL A C 1
ATOM 860 O O . VAL A 1 110 ? 15.93 0.144 -5.16 1 98.56 110 VAL A O 1
ATOM 863 N N . VAL A 1 111 ? 16.016 -0.231 -3.006 1 98.62 111 VAL A N 1
ATOM 864 C CA . VAL A 1 111 ? 16.672 -1.528 -3.141 1 98.62 111 VAL A CA 1
ATOM 865 C C . VAL A 1 111 ? 15.734 -2.504 -3.855 1 98.62 111 VAL A C 1
ATOM 867 O O . VAL A 1 111 ? 16.062 -3.012 -4.93 1 98.62 111 VAL A O 1
ATOM 870 N N . PRO A 1 112 ? 14.555 -2.691 -3.332 1 98.81 112 PRO A N 1
ATOM 871 C CA . PRO A 1 112 ? 13.688 -3.621 -4.062 1 98.81 112 PRO A CA 1
ATOM 872 C C . PRO A 1 112 ? 13.219 -3.061 -5.402 1 98.81 112 PRO A C 1
ATOM 874 O O . PRO A 1 112 ? 13.047 -3.812 -6.363 1 98.81 112 PRO A O 1
ATOM 877 N N . LEU A 1 113 ? 13.016 -1.78 -5.535 1 98.81 113 LEU A N 1
ATOM 878 C CA . LEU A 1 113 ? 12.508 -1.227 -6.789 1 98.81 113 LEU A CA 1
ATOM 879 C C . LEU A 1 113 ? 13.57 -1.301 -7.883 1 98.81 113 LEU A C 1
ATOM 881 O O . LEU A 1 113 ? 13.266 -1.669 -9.016 1 98.81 113 LEU A O 1
ATOM 885 N N . VAL A 1 114 ? 14.789 -0.948 -7.57 1 98.75 114 VAL A N 1
ATOM 886 C CA . VAL A 1 114 ? 15.867 -1.106 -8.539 1 98.75 114 VAL A CA 1
ATOM 887 C C . VAL A 1 114 ? 16.125 -2.592 -8.797 1 98.75 114 VAL A C 1
ATOM 889 O O . VAL A 1 114 ? 16.422 -2.988 -9.922 1 98.75 114 VAL A O 1
ATOM 892 N N . GLY A 1 115 ? 16 -3.418 -7.773 1 98.56 115 GLY A N 1
ATOM 893 C CA . GLY A 1 115 ? 16.078 -4.859 -7.957 1 98.56 115 GLY A CA 1
ATOM 894 C C . GLY A 1 115 ? 15.102 -5.383 -9 1 98.56 115 GLY A C 1
ATOM 895 O O . GLY A 1 115 ? 15.469 -6.215 -9.828 1 98.56 115 GLY A O 1
ATOM 896 N N . LEU A 1 116 ? 13.914 -4.891 -8.938 1 98.81 116 LEU A N 1
ATOM 897 C CA . LEU A 1 116 ? 12.906 -5.277 -9.922 1 98.81 116 LEU A CA 1
ATOM 898 C C . LEU A 1 116 ? 13.359 -4.914 -11.336 1 98.81 116 LEU A C 1
ATOM 900 O O . LEU A 1 116 ? 13.234 -5.723 -12.258 1 98.81 116 LEU A O 1
ATOM 904 N N . ALA A 1 117 ? 13.836 -3.705 -11.461 1 98.56 117 ALA A N 1
ATOM 905 C CA . ALA A 1 117 ? 14.305 -3.246 -12.766 1 98.56 117 ALA A CA 1
ATOM 906 C C . ALA A 1 117 ? 15.445 -4.125 -13.281 1 98.56 117 ALA A C 1
ATOM 908 O O . ALA A 1 117 ? 15.477 -4.484 -14.461 1 98.56 117 ALA A O 1
ATOM 909 N N . LEU A 1 118 ? 16.312 -4.52 -12.414 1 98.38 118 LEU A N 1
ATOM 910 C CA . LEU A 1 118 ? 17.469 -5.32 -12.797 1 98.38 118 LEU A CA 1
ATOM 911 C C . LEU A 1 118 ? 17.031 -6.727 -13.203 1 98.38 118 LEU A C 1
ATOM 913 O O . LEU A 1 118 ? 17.641 -7.328 -14.102 1 98.38 118 LEU A O 1
ATOM 917 N N . VAL A 1 119 ? 16.031 -7.25 -12.555 1 98.19 119 VAL A N 1
ATOM 918 C CA . VAL A 1 119 ? 15.508 -8.555 -12.938 1 98.19 119 VAL A CA 1
ATOM 919 C C . VAL A 1 119 ? 14.938 -8.484 -14.352 1 98.19 119 VAL A C 1
ATOM 921 O O . VAL A 1 119 ? 15.234 -9.328 -15.195 1 98.19 119 VAL A O 1
ATOM 924 N N . ASP A 1 120 ? 14.273 -7.422 -14.625 1 97.56 120 ASP A N 1
ATOM 925 C CA . ASP A 1 120 ? 13.578 -7.301 -15.898 1 97.56 120 ASP A CA 1
ATOM 926 C C . ASP A 1 120 ? 14.531 -6.867 -17.016 1 97.56 120 ASP A C 1
ATOM 928 O O . ASP A 1 120 ? 14.227 -7.035 -18.188 1 97.56 120 ASP A O 1
ATOM 932 N N . LEU A 1 121 ? 15.633 -6.34 -16.656 1 97 121 LEU A N 1
ATOM 933 C CA . LEU A 1 121 ? 16.672 -6.023 -17.625 1 97 121 LEU A CA 1
ATOM 934 C C . LEU A 1 121 ? 17.609 -7.211 -17.812 1 97 121 LEU A C 1
ATOM 936 O O . LEU A 1 121 ? 18.594 -7.117 -18.547 1 97 121 LEU A O 1
ATOM 940 N N . ASN A 1 122 ? 17.375 -8.242 -17.141 1 95.62 122 ASN A N 1
ATOM 941 C CA . ASN A 1 122 ? 18.094 -9.508 -17.266 1 95.62 122 ASN A CA 1
ATOM 942 C C . ASN A 1 122 ? 19.516 -9.398 -16.703 1 95.62 122 ASN A C 1
ATOM 944 O O . ASN A 1 122 ? 20.438 -10 -17.25 1 95.62 122 ASN A O 1
ATOM 948 N N . ILE A 1 123 ? 19.625 -8.633 -15.703 1 95.31 123 ILE A N 1
ATOM 949 C CA . ILE A 1 123 ? 20.906 -8.531 -15.016 1 95.31 123 ILE A CA 1
ATOM 950 C C . ILE A 1 123 ? 20.906 -9.461 -13.805 1 95.31 123 ILE A C 1
ATOM 952 O O . ILE A 1 123 ? 21.891 -10.164 -13.562 1 95.31 123 ILE A O 1
ATOM 956 N N . ILE A 1 124 ? 19.812 -9.461 -13.125 1 93.19 124 ILE A N 1
ATOM 957 C CA . ILE A 1 124 ? 19.609 -10.406 -12.031 1 93.19 124 ILE A CA 1
ATOM 958 C C . ILE A 1 124 ? 18.766 -11.578 -12.523 1 93.19 124 ILE A C 1
ATOM 960 O O . ILE A 1 124 ? 17.781 -11.391 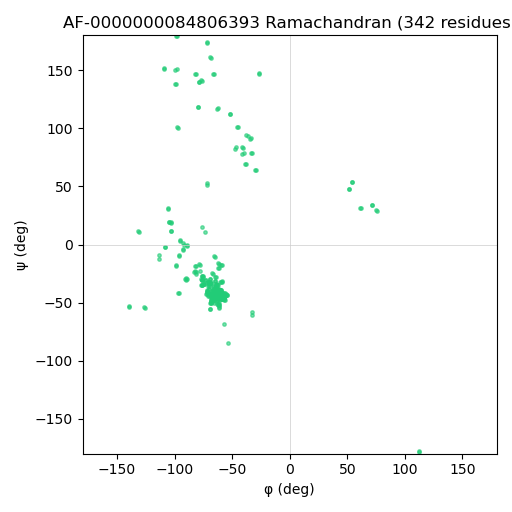-13.25 1 93.19 124 ILE A O 1
ATOM 964 N N . GLY A 1 125 ? 19.172 -12.789 -12.109 1 90.25 125 GLY A N 1
ATOM 965 C CA . GLY A 1 125 ? 18.406 -13.984 -12.469 1 90.25 125 GLY A CA 1
ATOM 966 C C . GLY A 1 125 ? 18.609 -14.398 -13.914 1 90.25 125 GLY A C 1
ATOM 967 O O . GLY A 1 125 ? 17.703 -14.969 -14.531 1 90.25 125 GLY A O 1
ATOM 968 N N . LYS A 1 126 ? 19.656 -14.156 -14.508 1 89.06 126 LYS A N 1
ATOM 969 C CA . LYS A 1 126 ? 19.922 -14.406 -15.922 1 89.06 126 LYS A CA 1
ATOM 970 C C . LYS A 1 126 ? 19.953 -15.898 -16.219 1 89.06 126 LYS A C 1
ATOM 972 O O . LYS A 1 126 ? 19.578 -16.328 -17.328 1 89.06 126 LYS A O 1
ATOM 977 N N . ASN A 1 127 ? 20.266 -16.594 -15.203 1 91.81 127 ASN A N 1
ATOM 978 C CA . ASN A 1 127 ? 20.406 -18.031 -15.43 1 91.81 127 ASN A CA 1
ATOM 979 C C . ASN A 1 127 ? 19.188 -18.812 -14.922 1 91.81 127 ASN A C 1
ATOM 981 O O . ASN A 1 127 ? 19.203 -20.031 -14.906 1 91.81 127 ASN A O 1
ATOM 985 N N . ARG A 1 128 ? 18.188 -18.109 -14.609 1 92.38 128 ARG A N 1
ATOM 986 C CA . ARG A 1 128 ? 16.984 -18.766 -14.094 1 92.38 128 ARG A CA 1
ATOM 987 C C . ARG A 1 128 ? 15.953 -18.953 -15.203 1 92.38 128 ARG A C 1
ATOM 989 O O . ARG A 1 128 ? 15.953 -18.203 -16.188 1 92.38 128 ARG A O 1
ATOM 996 N N . ASP A 1 129 ? 15.188 -19.984 -15.016 1 93.75 129 ASP A N 1
ATOM 997 C CA . ASP A 1 129 ? 14.062 -20.125 -15.938 1 93.75 129 ASP A CA 1
ATOM 998 C C . ASP A 1 129 ? 12.984 -19.094 -15.664 1 93.75 129 ASP A C 1
ATOM 1000 O O . ASP A 1 129 ? 13.078 -18.328 -14.695 1 93.75 129 ASP A O 1
ATOM 1004 N N . ALA A 1 130 ? 12.023 -19.016 -16.438 1 92.31 130 ALA A N 1
ATOM 1005 C CA . ALA A 1 130 ? 11 -17.969 -16.359 1 92.31 130 ALA A CA 1
ATOM 1006 C C . ALA A 1 130 ? 10.305 -17.969 -15.008 1 92.31 130 ALA A C 1
ATOM 1008 O O . ALA A 1 130 ? 10.086 -16.922 -14.406 1 92.31 130 ALA A O 1
ATOM 1009 N N . HIS A 1 131 ? 9.938 -19.109 -14.594 1 94.75 131 HIS A N 1
ATOM 1010 C CA . HIS A 1 131 ? 9.258 -19.219 -13.305 1 94.75 131 HIS A CA 1
ATOM 1011 C C . HIS A 1 131 ? 10.188 -18.844 -12.156 1 94.75 131 HIS A C 1
ATOM 1013 O O . HIS A 1 131 ? 9.773 -18.188 -11.203 1 94.75 131 HIS A O 1
ATOM 1019 N N . GLY A 1 132 ? 11.406 -19.219 -12.25 1 95.56 132 GLY A N 1
ATOM 1020 C CA . GLY A 1 132 ? 12.398 -18.828 -11.258 1 95.56 132 GLY A CA 1
ATOM 1021 C C . GLY A 1 132 ? 12.633 -17.328 -11.211 1 95.56 132 GLY A C 1
ATOM 1022 O O . GLY A 1 132 ? 12.773 -16.766 -10.125 1 95.56 132 GLY A O 1
ATOM 1023 N N . LYS A 1 133 ? 12.664 -16.766 -12.297 1 96.38 133 LYS A N 1
ATOM 1024 C CA . LYS A 1 133 ? 12.82 -15.312 -12.375 1 96.38 133 LYS A CA 1
ATOM 1025 C C . LYS A 1 133 ? 11.641 -14.594 -11.727 1 96.38 133 LYS A C 1
ATOM 1027 O O . LYS A 1 133 ? 11.828 -13.594 -11.039 1 96.38 133 LYS A O 1
ATOM 1032 N N . MET A 1 134 ? 10.547 -15.156 -11.953 1 96.38 134 MET A N 1
ATOM 1033 C CA . MET A 1 134 ? 9.352 -14.547 -11.367 1 96.38 134 MET A CA 1
ATOM 1034 C C . MET A 1 134 ? 9.352 -14.695 -9.852 1 96.38 134 MET A C 1
ATOM 1036 O O . MET A 1 134 ? 8.805 -13.852 -9.141 1 96.38 134 MET A O 1
ATOM 1040 N N . GLY A 1 135 ? 9.969 -15.75 -9.398 1 97.12 135 GLY A N 1
ATOM 1041 C CA . GLY A 1 135 ? 10.133 -15.898 -7.965 1 97.12 135 GLY A CA 1
ATOM 1042 C C . GLY A 1 135 ? 10.977 -14.812 -7.34 1 97.12 135 GLY A C 1
ATOM 1043 O O . GLY A 1 135 ? 10.641 -14.281 -6.281 1 97.12 135 GLY A O 1
ATOM 1044 N N . ILE A 1 136 ? 12.039 -14.531 -8 1 97.94 136 ILE A N 1
ATOM 1045 C CA . ILE A 1 136 ? 12.898 -13.445 -7.551 1 97.94 136 ILE A CA 1
ATOM 1046 C C . ILE A 1 136 ? 12.148 -12.125 -7.633 1 97.94 136 ILE A C 1
ATOM 1048 O O . ILE A 1 136 ? 12.188 -11.32 -6.699 1 97.94 136 ILE A O 1
ATOM 1052 N N . HIS A 1 137 ? 11.477 -11.938 -8.703 1 98.31 137 HIS A N 1
ATOM 1053 C CA . HIS A 1 137 ? 10.688 -10.734 -8.922 1 98.31 137 HIS A CA 1
ATOM 1054 C C . HIS A 1 137 ? 9.633 -10.562 -7.836 1 98.31 137 HIS A C 1
ATOM 1056 O O . HIS A 1 137 ? 9.539 -9.5 -7.219 1 98.31 137 HIS A O 1
ATOM 1062 N N . ALA A 1 138 ? 8.945 -11.617 -7.559 1 98.12 138 ALA A N 1
ATOM 1063 C CA . ALA A 1 138 ? 7.902 -11.586 -6.535 1 98.12 138 ALA A CA 1
ATOM 1064 C C . ALA A 1 138 ? 8.5 -11.305 -5.16 1 98.12 138 ALA A C 1
ATOM 1066 O O . ALA A 1 138 ? 7.867 -10.648 -4.328 1 98.12 138 ALA A O 1
ATOM 1067 N N . SER A 1 139 ? 9.703 -11.805 -4.953 1 98.44 139 SER A N 1
ATOM 1068 C CA . SER A 1 139 ? 10.367 -11.539 -3.68 1 98.44 139 SER A CA 1
ATOM 1069 C C . SER A 1 139 ? 10.68 -10.055 -3.52 1 98.44 139 SER A C 1
ATOM 1071 O O . SER A 1 139 ? 10.5 -9.492 -2.438 1 98.44 139 SER A O 1
ATOM 1073 N N . PHE A 1 140 ? 11.094 -9.453 -4.535 1 98.69 140 PHE A N 1
ATOM 1074 C CA . PHE A 1 140 ? 11.367 -8.016 -4.492 1 98.69 140 PHE A CA 1
ATOM 1075 C C . PHE A 1 140 ? 10.078 -7.23 -4.289 1 98.69 140 PHE A C 1
ATOM 1077 O O . PHE A 1 140 ? 10.062 -6.23 -3.562 1 98.69 140 PHE A O 1
ATOM 1084 N N . VAL A 1 141 ? 9 -7.684 -4.941 1 98.69 141 VAL A N 1
ATOM 1085 C CA . VAL A 1 141 ? 7.707 -7.031 -4.758 1 98.69 141 VAL A CA 1
ATOM 1086 C C . VAL A 1 141 ? 7.285 -7.121 -3.291 1 98.69 141 VAL A C 1
ATOM 1088 O O . VAL A 1 141 ? 6.875 -6.125 -2.693 1 98.69 141 VAL A O 1
ATOM 1091 N N . ALA A 1 142 ? 7.457 -8.289 -2.709 1 98.56 142 ALA A N 1
ATOM 1092 C CA . ALA A 1 142 ? 7.086 -8.516 -1.312 1 98.56 142 ALA A CA 1
ATOM 1093 C C . ALA A 1 142 ? 7.91 -7.633 -0.379 1 98.56 142 ALA A C 1
ATOM 1095 O O . ALA A 1 142 ? 7.371 -7.02 0.544 1 98.56 142 ALA A O 1
ATOM 1096 N N . ILE A 1 143 ? 9.172 -7.605 -0.629 1 98.56 143 ILE A N 1
ATOM 1097 C CA . ILE A 1 143 ? 10.062 -6.793 0.196 1 98.56 143 ILE A CA 1
ATOM 1098 C C . ILE A 1 143 ? 9.664 -5.324 0.088 1 98.56 143 ILE A C 1
ATOM 1100 O O . ILE A 1 143 ? 9.641 -4.605 1.092 1 98.56 143 ILE A O 1
ATOM 1104 N N . PHE A 1 144 ? 9.344 -4.875 -1.092 1 98.75 144 PHE A N 1
ATOM 1105 C CA . PHE A 1 144 ? 8.945 -3.484 -1.275 1 98.75 144 PHE A CA 1
ATOM 1106 C C . PHE A 1 144 ? 7.664 -3.186 -0.507 1 98.75 144 PHE A C 1
ATOM 1108 O O . PHE A 1 144 ? 7.539 -2.131 0.12 1 98.75 144 PHE A O 1
ATOM 1115 N N . LEU A 1 145 ? 6.695 -4.078 -0.571 1 98.06 145 LEU A N 1
ATOM 1116 C CA . LEU A 1 145 ? 5.441 -3.896 0.15 1 98.06 145 LEU A CA 1
ATOM 1117 C C . LEU A 1 145 ? 5.695 -3.717 1.644 1 98.06 145 LEU A C 1
ATOM 1119 O O . LEU A 1 145 ? 5.141 -2.807 2.266 1 98.06 145 LEU A O 1
ATOM 1123 N N . ILE A 1 146 ? 6.574 -4.488 2.154 1 97.94 146 ILE A N 1
ATOM 1124 C CA . ILE A 1 146 ? 6.879 -4.43 3.578 1 97.94 146 ILE A CA 1
ATOM 1125 C C . ILE A 1 146 ? 7.578 -3.109 3.9 1 97.94 146 ILE A C 1
ATOM 1127 O O . ILE A 1 146 ? 7.141 -2.365 4.781 1 97.94 146 ILE A O 1
ATOM 1131 N N . VAL A 1 147 ? 8.57 -2.801 3.158 1 98 147 VAL A N 1
ATOM 1132 C CA . VAL A 1 147 ? 9.367 -1.601 3.373 1 98 147 VAL A CA 1
ATOM 1133 C C . VAL A 1 147 ? 8.508 -0.358 3.168 1 98 147 VAL A C 1
ATOM 1135 O O . VAL A 1 147 ? 8.555 0.579 3.969 1 98 147 VAL A O 1
ATOM 1138 N N . GLY A 1 148 ? 7.703 -0.369 2.152 1 97.5 148 GLY A N 1
ATOM 1139 C CA . GLY A 1 148 ? 6.836 0.759 1.853 1 97.5 148 GLY A CA 1
ATOM 1140 C C . GLY A 1 148 ? 5.781 1.002 2.918 1 97.5 148 GLY A C 1
ATOM 1141 O O . GLY A 1 148 ? 5.516 2.148 3.283 1 97.5 148 GLY A O 1
ATOM 1142 N N . HIS A 1 149 ? 5.254 -0.048 3.48 1 97.62 149 HIS A N 1
ATOM 1143 C CA . HIS A 1 149 ? 4.199 0.113 4.477 1 97.62 149 HIS A CA 1
ATOM 1144 C C . HIS A 1 149 ? 4.77 0.562 5.816 1 97.62 149 HIS A C 1
ATOM 1146 O O . HIS A 1 149 ? 4.129 1.324 6.543 1 97.62 149 HIS A O 1
ATOM 1152 N N . ILE A 1 150 ? 5.973 0.154 6.086 1 97.5 150 ILE A N 1
ATOM 1153 C CA . ILE A 1 150 ? 6.652 0.662 7.273 1 97.5 150 ILE A CA 1
ATOM 1154 C C . ILE A 1 150 ? 6.879 2.166 7.133 1 97.5 150 ILE A C 1
ATOM 1156 O O . ILE A 1 150 ? 6.582 2.932 8.055 1 97.5 150 ILE A O 1
ATOM 1160 N N . ALA A 1 151 ? 7.316 2.584 5.992 1 97.56 151 ALA A N 1
ATOM 1161 C CA . ALA A 1 151 ? 7.527 4.004 5.734 1 97.56 151 ALA A CA 1
ATOM 1162 C C . ALA A 1 151 ? 6.23 4.793 5.883 1 97.56 151 ALA A C 1
ATOM 1164 O O . ALA A 1 151 ? 6.215 5.871 6.48 1 97.56 151 ALA A O 1
ATOM 1165 N N . MET A 1 152 ? 5.137 4.223 5.352 1 95.62 152 MET A N 1
ATOM 1166 C CA . MET A 1 152 ? 3.867 4.945 5.336 1 95.62 152 MET A CA 1
ATOM 1167 C C . MET A 1 152 ? 3.275 5.043 6.738 1 95.62 152 MET A C 1
ATOM 1169 O O . MET A 1 152 ? 2.77 6.094 7.129 1 95.62 152 MET A O 1
ATOM 1173 N N . ILE A 1 153 ? 3.375 3.996 7.492 1 95.62 153 ILE A N 1
ATOM 1174 C CA . ILE A 1 153 ? 2.822 3.969 8.844 1 95.62 153 ILE A CA 1
ATOM 1175 C C . ILE A 1 153 ? 3.602 4.926 9.742 1 95.62 153 ILE A C 1
ATOM 1177 O O . ILE A 1 153 ? 3.014 5.789 10.398 1 95.62 153 ILE A O 1
ATOM 1181 N N . PHE A 1 154 ? 4.871 4.859 9.695 1 95.88 154 PHE A N 1
ATOM 1182 C CA . PHE A 1 154 ? 5.688 5.715 10.547 1 95.88 154 PHE A CA 1
ATOM 1183 C C . PHE A 1 154 ? 5.711 7.145 10.016 1 95.88 154 PHE A C 1
ATOM 1185 O O . PHE A 1 154 ? 5.871 8.094 10.781 1 95.88 154 PHE A O 1
ATOM 1192 N N . GLY A 1 155 ? 5.539 7.297 8.742 1 95.25 155 GLY A N 1
ATOM 1193 C CA . GLY A 1 155 ? 5.484 8.633 8.172 1 95.25 155 GLY A CA 1
ATOM 1194 C C . GLY A 1 155 ? 4.289 9.438 8.641 1 95.25 155 GLY A C 1
ATOM 1195 O O . GLY A 1 155 ? 4.371 10.656 8.773 1 95.25 155 GLY A O 1
ATOM 1196 N N . MET A 1 156 ? 3.242 8.758 8.906 1 94.75 156 MET A N 1
ATOM 1197 C CA . MET A 1 156 ? 2.018 9.445 9.305 1 94.75 156 MET A CA 1
ATOM 1198 C C . MET A 1 156 ? 1.924 9.555 10.828 1 94.75 156 MET A C 1
ATOM 1200 O O . MET A 1 156 ? 1.007 10.188 11.352 1 94.75 156 MET A O 1
ATOM 1204 N N . MET A 1 157 ? 2.863 8.961 11.469 1 93.88 157 MET A N 1
ATOM 1205 C CA . MET A 1 157 ? 2.893 9.008 12.93 1 93.88 157 MET A CA 1
ATOM 1206 C C . MET A 1 157 ? 3.441 10.336 13.422 1 93.88 157 MET A C 1
ATOM 1208 O O . MET A 1 157 ? 4.402 10.867 12.859 1 93.88 157 MET A O 1
ATOM 1212 N N . ASP A 1 158 ? 2.807 10.852 14.484 1 91.44 158 ASP A N 1
ATOM 1213 C CA . ASP A 1 158 ? 3.365 12.016 15.164 1 91.44 158 ASP A CA 1
ATOM 1214 C C . ASP A 1 158 ? 4.73 11.703 15.766 1 91.44 158 ASP A C 1
ATOM 1216 O O . ASP A 1 158 ? 4.844 10.836 16.641 1 91.44 158 ASP A O 1
ATOM 1220 N N . PRO A 1 159 ? 5.68 12.367 15.289 1 89.69 159 PRO A N 1
ATOM 1221 C CA . PRO A 1 159 ? 7.02 12.062 15.789 1 89.69 159 PRO A CA 1
ATOM 1222 C C . PRO A 1 159 ? 7.156 12.305 17.297 1 89.69 159 PRO A C 1
ATOM 1224 O O . PRO A 1 159 ? 8.07 11.773 17.922 1 89.69 159 PRO A O 1
ATOM 1227 N N . ALA A 1 160 ? 6.297 13 17.891 1 84.25 160 ALA A N 1
ATOM 1228 C CA . ALA A 1 160 ? 6.344 13.289 19.312 1 84.25 160 ALA A CA 1
ATOM 1229 C C . ALA A 1 160 ? 5.852 12.102 20.125 1 84.25 160 ALA A C 1
ATOM 1231 O O . ALA A 1 160 ? 6.102 12.016 21.344 1 84.25 160 ALA A O 1
ATOM 1232 N N . VAL A 1 161 ? 5.184 11.211 19.516 1 82.12 161 VAL A N 1
ATOM 1233 C CA . VAL A 1 161 ? 4.57 10.086 20.203 1 82.12 161 VAL A CA 1
ATOM 1234 C C . VAL A 1 161 ? 5.648 9.102 20.656 1 82.12 161 VAL A C 1
ATOM 1236 O O . VAL A 1 161 ? 5.602 8.586 21.766 1 82.12 161 VAL A O 1
ATOM 1239 N N . LEU A 1 162 ? 6.621 8.883 19.812 1 73 162 LEU A N 1
ATOM 1240 C CA . LEU A 1 162 ? 7.656 7.91 20.172 1 73 162 LEU A CA 1
ATOM 1241 C C . LEU A 1 162 ? 8.867 8.602 20.781 1 73 162 LEU A C 1
ATOM 1243 O O . LEU A 1 162 ? 9.789 7.941 21.266 1 73 162 LEU A O 1
ATOM 1247 N N . GLY A 1 163 ? 8.969 10.117 20.766 1 60.84 163 GLY A N 1
ATOM 1248 C CA . GLY A 1 163 ? 10.055 10.891 21.328 1 60.84 163 GLY A CA 1
ATOM 1249 C C . GLY A 1 163 ? 9.641 11.727 22.516 1 60.84 163 GLY A C 1
ATOM 1250 O O . GLY A 1 163 ? 10.367 12.633 22.938 1 60.84 163 GLY A O 1
ATOM 1251 N N . GLY A 1 164 ? 8.391 11.992 23.031 1 47.41 164 GLY A N 1
ATOM 1252 C CA . GLY A 1 164 ? 8.273 12.891 24.172 1 47.41 164 GLY A CA 1
ATOM 1253 C C . GLY A 1 164 ? 9.453 12.805 25.109 1 47.41 164 GLY A C 1
ATOM 1254 O O . GLY A 1 164 ? 9.945 13.836 25.594 1 47.41 164 GLY A O 1
ATOM 1255 N N . GLY A 1 165 ? 9.75 11.719 25.688 1 41.47 165 GLY A N 1
ATOM 1256 C CA . GLY A 1 165 ? 10.539 11.844 26.906 1 41.47 165 GLY A CA 1
ATOM 1257 C C . GLY A 1 165 ? 11.93 12.391 26.656 1 41.47 165 GLY A C 1
ATOM 1258 O O . GLY A 1 165 ? 12.727 12.516 27.594 1 41.47 165 GLY A O 1
ATOM 1259 N N . ILE A 1 166 ? 12.438 12.539 25.484 1 37 166 ILE A N 1
ATOM 1260 C CA . ILE A 1 166 ? 13.828 12.945 25.656 1 37 166 ILE A CA 1
ATOM 1261 C C . ILE A 1 166 ? 13.898 14.445 25.922 1 37 166 ILE A C 1
ATOM 1263 O O . ILE A 1 166 ? 14.953 14.969 26.281 1 37 166 ILE A O 1
ATOM 1267 N N . ALA A 1 167 ? 12.977 15.266 25.516 1 37.12 167 ALA A N 1
ATOM 1268 C CA . ALA A 1 167 ? 13.242 16.672 25.797 1 37.12 167 ALA A CA 1
ATOM 1269 C C . ALA A 1 167 ? 13.023 16.984 27.281 1 37.12 167 ALA A C 1
ATOM 1271 O O . ALA A 1 167 ? 13.297 18.094 27.734 1 37.12 167 ALA A O 1
ATOM 1272 N N . GLY A 1 168 ? 12.117 16.375 27.938 1 33.12 168 GLY A N 1
ATOM 1273 C CA . GLY A 1 168 ? 11.812 17.125 29.141 1 33.12 168 GLY A CA 1
ATOM 1274 C C . GLY A 1 168 ? 13.023 17.359 30.016 1 33.12 168 GLY A C 1
ATOM 1275 O O . GLY A 1 168 ? 13.117 18.406 30.688 1 33.12 168 GLY A O 1
ATOM 1276 N N . ASN A 1 169 ? 13.578 16.312 30.625 1 32.25 169 ASN A N 1
ATOM 1277 C CA . ASN A 1 169 ? 14.039 16.578 31.984 1 32.25 169 ASN A CA 1
ATOM 1278 C C . ASN A 1 169 ? 15.312 17.422 32 1 32.25 169 ASN A C 1
ATOM 1280 O O . ASN A 1 169 ? 16.391 16.922 32.344 1 32.25 169 ASN A O 1
ATOM 1284 N N . VAL A 1 170 ? 15.82 18.016 31 1 29.36 170 VAL A N 1
ATOM 1285 C CA . VAL A 1 170 ? 16.984 18.766 31.469 1 29.36 170 VAL A CA 1
ATOM 1286 C C . VAL A 1 170 ? 16.531 19.969 32.281 1 29.36 170 VAL A C 1
ATOM 1288 O O . VAL A 1 170 ? 16.047 20.953 31.719 1 29.36 170 VAL A O 1
ATOM 1291 N N . HIS A 1 171 ? 15.672 19.766 33.312 1 29.7 171 HIS A N 1
ATOM 1292 C CA . HIS A 1 171 ? 15.656 20.812 34.344 1 29.7 171 HIS A CA 1
ATOM 1293 C C . HIS A 1 171 ? 17.078 21.219 34.719 1 29.7 171 HIS A C 1
ATOM 1295 O O . HIS A 1 171 ? 17.922 20.359 34.969 1 29.7 171 HIS A O 1
ATOM 1301 N N . HIS A 1 172 ? 17.594 22.297 34.25 1 27.19 172 HIS A N 1
ATOM 1302 C CA . HIS A 1 172 ? 18.688 23.031 34.875 1 27.19 172 HIS A CA 1
ATOM 1303 C C . HIS A 1 172 ? 18.516 23.094 36.406 1 27.19 172 HIS A C 1
ATOM 1305 O O . HIS A 1 172 ? 17.5 23.578 36.906 1 27.19 172 HIS A O 1
ATOM 1311 N N . HIS A 1 173 ? 18.906 22.094 37.25 1 23.83 173 HIS A N 1
ATOM 1312 C CA . HIS A 1 173 ? 19.359 22.5 38.562 1 23.83 173 HIS A CA 1
ATOM 1313 C C . HIS A 1 173 ? 20.5 23.5 38.469 1 23.83 173 HIS A C 1
ATOM 1315 O O . HIS A 1 173 ? 21.359 23.406 37.594 1 23.83 173 HIS A O 1
ATOM 1321 N N . MET B 1 1 ? 16.844 36.469 9.25 1 21.91 1 MET B N 1
ATOM 1322 C CA . MET B 1 1 ? 15.5 36.312 9.781 1 21.91 1 MET B CA 1
ATOM 1323 C C . MET B 1 1 ? 14.828 35.062 9.211 1 21.91 1 MET B C 1
ATOM 1325 O O . MET B 1 1 ? 14.438 35.031 8.039 1 21.91 1 MET B O 1
ATOM 1329 N N . LEU B 1 2 ? 15.367 33.875 9.453 1 24.44 2 LEU B N 1
ATOM 1330 C CA . LEU B 1 2 ? 14.883 32.562 9.023 1 24.44 2 LEU B CA 1
ATOM 1331 C C . LEU B 1 2 ? 13.391 32.438 9.289 1 24.44 2 LEU B C 1
ATOM 1333 O O . LEU B 1 2 ? 12.938 32.594 10.422 1 24.44 2 LEU B O 1
ATOM 1337 N N . ALA B 1 3 ? 12.547 32.938 8.391 1 33.41 3 ALA B N 1
ATOM 1338 C CA . ALA B 1 3 ? 11.086 32.938 8.461 1 33.41 3 ALA B CA 1
ATOM 1339 C C . ALA B 1 3 ? 10.586 31.656 9.156 1 33.41 3 ALA B C 1
ATOM 1341 O O . ALA B 1 3 ? 11.008 30.547 8.812 1 33.41 3 ALA B O 1
ATOM 1342 N N . GLN B 1 4 ? 10.398 31.641 10.461 1 30.47 4 GLN B N 1
ATOM 1343 C CA . GLN B 1 4 ? 9.695 30.656 11.281 1 30.47 4 GLN B CA 1
ATOM 1344 C C . GLN B 1 4 ? 8.57 29.984 10.492 1 30.47 4 GLN B C 1
ATOM 1346 O O . GLN B 1 4 ? 7.598 30.641 10.109 1 30.47 4 GLN B O 1
ATOM 1351 N N . GLN B 1 5 ? 8.898 29.25 9.438 1 33.47 5 GLN B N 1
ATOM 1352 C CA . GLN B 1 5 ? 7.82 28.609 8.688 1 33.47 5 GLN B CA 1
ATOM 1353 C C . GLN B 1 5 ? 6.68 28.203 9.617 1 33.47 5 GLN B C 1
ATOM 1355 O O . GLN B 1 5 ? 6.883 27.438 10.562 1 33.47 5 GLN B O 1
ATOM 1360 N N . GLY B 1 6 ? 5.809 29.031 10.062 1 33.91 6 GLY B N 1
ATOM 1361 C CA . GLY B 1 6 ? 4.574 28.875 10.82 1 33.91 6 GLY B CA 1
ATOM 1362 C C . GLY B 1 6 ? 3.912 27.531 10.609 1 33.91 6 GLY B C 1
ATOM 1363 O O . GLY B 1 6 ? 4.277 26.797 9.695 1 33.91 6 GLY B O 1
ATOM 1364 N N . PRO B 1 7 ? 3.209 26.922 11.617 1 39.66 7 PRO B N 1
ATOM 1365 C CA . PRO B 1 7 ? 2.486 25.656 11.477 1 39.66 7 PRO B CA 1
ATOM 1366 C C . PRO B 1 7 ? 1.831 25.5 10.109 1 39.66 7 PRO B C 1
ATOM 1368 O O . PRO B 1 7 ? 1.294 26.469 9.562 1 39.66 7 PRO B O 1
ATOM 1371 N N . THR B 1 8 ? 2.354 24.922 9.133 1 42.91 8 THR B N 1
ATOM 1372 C CA . THR B 1 8 ? 1.697 24.75 7.844 1 42.91 8 THR B CA 1
ATOM 1373 C C . THR B 1 8 ? 0.228 24.375 8.031 1 42.91 8 THR B C 1
ATOM 1375 O O . THR B 1 8 ? -0.09 23.406 8.734 1 42.91 8 THR B O 1
ATOM 1378 N N . ASN B 1 9 ? -0.659 25.188 8.32 1 51.16 9 ASN B N 1
ATOM 1379 C CA . ASN B 1 9 ? -2.104 25 8.211 1 51.16 9 ASN B CA 1
ATOM 1380 C C . ASN B 1 9 ? -2.484 24.219 6.961 1 51.16 9 ASN B C 1
ATOM 1382 O O . ASN B 1 9 ? -2.449 24.766 5.852 1 51.16 9 ASN B O 1
ATOM 1386 N N . MET B 1 10 ? -2.152 22.922 6.922 1 61.62 10 MET B N 1
ATOM 1387 C CA . MET B 1 10 ? -2.488 22.203 5.699 1 61.62 10 MET B CA 1
ATOM 1388 C C . MET B 1 10 ? -3.963 21.812 5.688 1 61.62 10 MET B C 1
ATOM 1390 O O . MET B 1 10 ? -4.508 21.391 6.707 1 61.62 10 MET B O 1
ATOM 1394 N N . ASN B 1 11 ? -4.641 22.312 4.762 1 82.69 11 ASN B N 1
ATOM 1395 C CA . ASN B 1 11 ? -5.961 21.766 4.484 1 82.69 11 ASN B CA 1
ATOM 1396 C C . ASN B 1 11 ? -5.91 20.25 4.301 1 82.69 11 ASN B C 1
ATOM 1398 O O . ASN B 1 11 ? -5.152 19.75 3.471 1 82.69 11 ASN B O 1
ATOM 1402 N N . MET B 1 12 ? -6.512 19.609 5.262 1 90 12 MET B N 1
ATOM 1403 C CA . MET B 1 12 ? -6.496 18.156 5.219 1 90 12 MET B CA 1
ATOM 1404 C C . MET B 1 12 ? -7.883 17.609 4.895 1 90 12 MET B C 1
ATOM 1406 O O . MET B 1 12 ? -8.898 18.234 5.207 1 90 12 MET B O 1
ATOM 1410 N N . THR B 1 13 ? -7.883 16.469 4.285 1 93.56 13 THR B N 1
ATOM 1411 C CA . THR B 1 13 ? -9.141 15.742 4.117 1 93.56 13 THR B CA 1
ATOM 1412 C C . THR B 1 13 ? -9.648 15.227 5.461 1 93.56 13 THR B C 1
ATOM 1414 O O . THR B 1 13 ? -8.891 15.164 6.434 1 93.56 13 THR B O 1
ATOM 1417 N N . HIS B 1 14 ? -10.883 14.906 5.496 1 95 14 HIS B N 1
ATOM 1418 C CA . HIS B 1 14 ? -11.43 14.336 6.719 1 95 14 HIS B CA 1
ATOM 1419 C C . HIS B 1 14 ? -10.734 13.031 7.082 1 95 14 HIS B C 1
ATOM 1421 O O . HIS B 1 14 ? -10.539 12.734 8.266 1 95 14 HIS B O 1
ATOM 1427 N N . TYR B 1 15 ? -10.336 12.328 6.082 1 94.69 15 TYR B N 1
ATOM 1428 C CA . TYR B 1 15 ? -9.625 11.078 6.336 1 94.69 15 TYR B CA 1
ATOM 1429 C C . TYR B 1 15 ? -8.281 11.344 7.004 1 94.69 15 TYR B C 1
ATOM 1431 O O . TYR B 1 15 ? -7.945 10.711 8.008 1 94.69 15 TYR B O 1
ATOM 1439 N N . MET B 1 16 ? -7.559 12.219 6.477 1 93.81 16 MET B N 1
ATOM 1440 C CA . MET B 1 16 ? -6.262 12.539 7.055 1 93.81 16 MET B CA 1
ATOM 1441 C C . MET B 1 16 ? -6.418 13.133 8.453 1 93.81 16 MET B C 1
ATOM 1443 O O . MET B 1 16 ? -5.609 12.859 9.344 1 93.81 16 MET B O 1
ATOM 1447 N N . GLU B 1 17 ? -7.418 13.898 8.617 1 93.12 17 GLU B N 1
ATOM 1448 C CA . GLU B 1 17 ? -7.719 14.445 9.93 1 93.12 17 GLU B CA 1
ATOM 1449 C C . GLU B 1 17 ? -8.031 13.344 10.938 1 93.12 17 GLU B C 1
ATOM 1451 O O . GLU B 1 17 ? -7.574 13.391 12.078 1 93.12 17 GLU B O 1
ATOM 1456 N N . LEU B 1 18 ? -8.797 12.422 10.461 1 94.38 18 LEU B N 1
ATOM 1457 C CA . LEU B 1 18 ? -9.102 11.273 11.305 1 94.38 18 LEU B CA 1
ATOM 1458 C C . LEU B 1 18 ? -7.828 10.594 11.789 1 94.38 18 LEU B C 1
ATOM 1460 O O . LEU B 1 18 ? -7.695 10.281 12.977 1 94.38 18 LEU B O 1
ATOM 1464 N N . LEU B 1 19 ? -6.84 10.414 10.906 1 93.5 19 LEU B N 1
ATOM 1465 C CA . LEU B 1 19 ? -5.605 9.711 11.234 1 93.5 19 LEU B CA 1
ATOM 1466 C C . LEU B 1 19 ? -4.719 10.555 12.133 1 93.5 19 LEU B C 1
ATOM 1468 O O . LEU B 1 19 ? -3.994 10.023 12.984 1 93.5 19 LEU B O 1
ATOM 1472 N N . ALA B 1 20 ? -4.836 11.797 11.961 1 90.69 20 ALA B N 1
ATOM 1473 C CA . ALA B 1 20 ? -3.963 12.719 12.688 1 90.69 20 ALA B CA 1
ATOM 1474 C C . ALA B 1 20 ? -4.492 12.984 14.094 1 90.69 20 ALA B C 1
ATOM 1476 O O . ALA B 1 20 ? -3.729 13.336 14.992 1 90.69 20 ALA B O 1
ATOM 1477 N N . ASN B 1 21 ? -5.758 12.781 14.242 1 91.06 21 ASN B N 1
ATOM 1478 C CA . ASN B 1 21 ? -6.363 13.031 15.547 1 91.06 21 ASN B CA 1
ATOM 1479 C C . ASN B 1 21 ? -6.164 11.859 16.5 1 91.06 21 ASN B C 1
ATOM 1481 O O . ASN B 1 21 ? -6.074 10.711 16.062 1 91.06 21 ASN B O 1
ATOM 1485 N N . ASN B 1 22 ? -6.02 12.164 17.812 1 92.81 22 ASN B N 1
ATOM 1486 C CA . ASN B 1 22 ? -5.91 11.148 18.859 1 92.81 22 ASN B CA 1
ATOM 1487 C C . ASN B 1 22 ? -4.793 10.156 18.547 1 92.81 22 ASN B C 1
ATOM 1489 O O . ASN B 1 22 ? -5 8.938 18.609 1 92.81 22 ASN B O 1
ATOM 1493 N N . GLN B 1 23 ? -3.621 10.703 18.312 1 91.62 23 GLN B N 1
ATOM 1494 C CA . GLN B 1 23 ? -2.463 9.867 18.031 1 91.62 23 GLN B CA 1
ATOM 1495 C C . GLN B 1 23 ? -1.92 9.227 19.297 1 91.62 23 GLN B C 1
ATOM 1497 O O . GLN B 1 23 ? -1.957 9.844 20.375 1 91.62 23 GLN B O 1
ATOM 1502 N N . PRO B 1 24 ? -1.466 7.883 19.219 1 91.69 24 PRO B N 1
ATOM 1503 C CA . PRO B 1 24 ? -1.302 7.074 18.016 1 91.69 24 PRO B CA 1
ATOM 1504 C C . PRO B 1 24 ? -2.514 6.191 17.719 1 91.69 24 PRO B C 1
ATOM 1506 O O . PRO B 1 24 ? -2.547 5.496 16.703 1 91.69 24 PRO B O 1
ATOM 1509 N N . TRP B 1 25 ? -3.547 6.258 18.453 1 94.56 25 TRP B N 1
ATOM 1510 C CA . TRP B 1 25 ? -4.629 5.277 18.469 1 94.56 25 TRP B CA 1
ATOM 1511 C C . TRP B 1 25 ? -5.41 5.309 17.156 1 94.56 25 TRP B C 1
ATOM 1513 O O . TRP B 1 25 ? -5.656 4.262 16.562 1 94.56 25 TRP B O 1
ATOM 1523 N N . ASN B 1 26 ? -5.805 6.484 16.641 1 96.62 26 ASN B N 1
ATOM 1524 C CA . ASN B 1 26 ? -6.539 6.559 15.383 1 96.62 26 ASN B CA 1
ATOM 1525 C C . ASN B 1 26 ? -5.715 6.023 14.219 1 96.62 26 ASN B C 1
ATOM 1527 O O . ASN B 1 26 ? -6.234 5.309 13.359 1 96.62 26 ASN B O 1
ATOM 1531 N N . LEU B 1 27 ? -4.469 6.359 14.227 1 95.88 27 LEU B N 1
ATOM 1532 C CA . LEU B 1 27 ? -3.59 5.867 13.18 1 95.88 27 LEU B CA 1
ATOM 1533 C C . LEU B 1 27 ? -3.504 4.348 13.203 1 95.88 27 LEU B C 1
ATOM 1535 O O . LEU B 1 27 ? -3.576 3.695 12.164 1 95.88 27 LEU B O 1
ATOM 1539 N N . LEU B 1 28 ? -3.371 3.818 14.406 1 96.38 28 LEU B N 1
ATOM 1540 C CA . LEU B 1 28 ? -3.258 2.371 14.547 1 96.38 28 LEU B CA 1
ATOM 1541 C C . LEU B 1 28 ? -4.555 1.682 14.141 1 96.38 28 LEU B C 1
ATOM 1543 O O . LEU B 1 28 ? -4.543 0.751 13.336 1 96.38 28 LEU B O 1
ATOM 1547 N N . LEU B 1 29 ? -5.648 2.201 14.594 1 97.06 29 LEU B N 1
ATOM 1548 C CA . LEU B 1 29 ? -6.93 1.524 14.445 1 97.06 29 LEU B CA 1
ATOM 1549 C C . LEU B 1 29 ? -7.449 1.657 13.016 1 97.06 29 LEU B C 1
ATOM 1551 O O . LEU B 1 29 ? -8.008 0.708 12.461 1 97.06 29 LEU B O 1
ATOM 1555 N N . PHE B 1 30 ? -7.172 2.828 12.398 1 97.5 30 PHE B N 1
ATOM 1556 C CA . PHE B 1 30 ? -7.883 3.082 11.148 1 97.5 30 PHE B CA 1
ATOM 1557 C C . PHE B 1 30 ? -6.941 2.961 9.961 1 97.5 30 PHE B C 1
ATOM 1559 O O . PHE B 1 30 ? -7.375 3.059 8.805 1 97.5 30 PHE B O 1
ATOM 1566 N N . MET B 1 31 ? -5.707 2.715 10.18 1 97.12 31 MET B N 1
ATOM 1567 C CA . MET B 1 31 ? -4.797 2.553 9.055 1 97.12 31 MET B CA 1
ATOM 1568 C C . MET B 1 31 ? -3.816 1.412 9.305 1 97.12 31 MET B C 1
ATOM 1570 O O . MET B 1 31 ? -3.787 0.435 8.555 1 97.12 31 MET B O 1
ATOM 1574 N N . ALA B 1 32 ? -3.08 1.399 10.43 1 97.06 32 ALA B N 1
ATOM 1575 C CA . ALA B 1 32 ? -1.947 0.498 10.617 1 97.06 32 ALA B CA 1
ATOM 1576 C C . ALA B 1 32 ? -2.412 -0.951 10.734 1 97.06 32 ALA B C 1
ATOM 1578 O O . ALA B 1 32 ? -1.903 -1.83 10.031 1 97.06 32 ALA B O 1
ATOM 1579 N N . ILE B 1 33 ? -3.365 -1.215 11.562 1 97.81 33 ILE B N 1
ATOM 1580 C CA . ILE B 1 33 ? -3.834 -2.578 11.781 1 97.81 33 ILE B CA 1
ATOM 1581 C C . ILE B 1 33 ? -4.391 -3.152 10.477 1 97.81 33 ILE B C 1
ATOM 1583 O O . ILE B 1 33 ? -3.928 -4.191 10.008 1 97.81 33 ILE B O 1
ATOM 1587 N N . PRO B 1 34 ? -5.328 -2.469 9.844 1 97.62 34 PRO B N 1
ATOM 1588 C CA . PRO B 1 34 ? -5.855 -3.061 8.617 1 97.62 34 PRO B CA 1
ATOM 1589 C C . PRO B 1 34 ? -4.797 -3.193 7.52 1 97.62 34 PRO B C 1
ATOM 1591 O O . PRO B 1 34 ? -4.785 -4.184 6.785 1 97.62 34 PRO B O 1
ATOM 1594 N N . ILE B 1 35 ? -3.889 -2.279 7.434 1 97 35 ILE B N 1
ATOM 1595 C CA . ILE B 1 35 ? -2.939 -2.309 6.324 1 97 35 ILE B CA 1
ATOM 1596 C C . ILE B 1 35 ? -1.88 -3.379 6.582 1 97 35 ILE B C 1
ATOM 1598 O O . ILE B 1 35 ? -1.416 -4.039 5.648 1 97 35 ILE B O 1
ATOM 1602 N N . VAL B 1 36 ? -1.474 -3.596 7.82 1 97.88 36 VAL B N 1
ATOM 1603 C CA . VAL B 1 36 ? -0.514 -4.648 8.141 1 97.88 36 VAL B CA 1
ATOM 1604 C C . VAL B 1 36 ? -1.12 -6.012 7.824 1 97.88 36 VAL B C 1
ATOM 1606 O O . VAL B 1 36 ? -0.458 -6.875 7.238 1 97.88 36 VAL B O 1
ATOM 1609 N N . LEU B 1 37 ? -2.33 -6.188 8.219 1 98.5 37 LEU B N 1
ATOM 1610 C CA . LEU B 1 37 ? -3.014 -7.438 7.926 1 98.5 37 LEU B CA 1
ATOM 1611 C C . LEU B 1 37 ? -3.17 -7.633 6.418 1 98.5 37 LEU B C 1
ATOM 1613 O O . LEU B 1 37 ? -2.896 -8.711 5.895 1 98.5 37 LEU B O 1
ATOM 1617 N N . ALA B 1 38 ? -3.543 -6.578 5.723 1 97.75 38 ALA B N 1
ATOM 1618 C CA . ALA B 1 38 ? -3.732 -6.66 4.277 1 97.75 38 ALA B CA 1
ATOM 1619 C C . ALA B 1 38 ? -2.408 -6.922 3.564 1 97.75 38 ALA B C 1
ATOM 1621 O O . ALA B 1 38 ? -2.354 -7.707 2.613 1 97.75 38 ALA B O 1
ATOM 1622 N N . GLU B 1 39 ? -1.394 -6.262 3.969 1 97.5 39 GLU B N 1
ATOM 16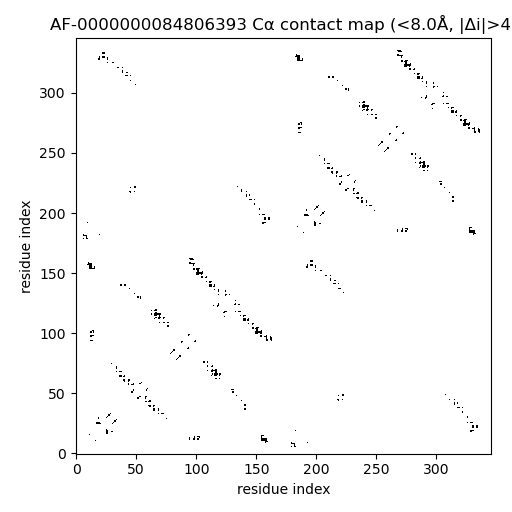23 C CA . GLU B 1 39 ? -0.074 -6.484 3.385 1 97.5 39 GLU B CA 1
ATOM 1624 C C . GLU B 1 39 ? 0.403 -7.914 3.623 1 97.5 39 GLU B C 1
ATOM 1626 O O . GLU B 1 39 ? 1.028 -8.516 2.75 1 97.5 39 GLU B O 1
ATOM 1631 N N . THR B 1 40 ? 0.182 -8.375 4.836 1 98.31 40 THR B N 1
ATOM 1632 C CA . THR B 1 40 ? 0.525 -9.758 5.129 1 98.31 40 THR B CA 1
ATOM 1633 C C . THR B 1 40 ? -0.191 -10.703 4.172 1 98.31 40 THR B C 1
ATOM 1635 O O . THR B 1 40 ? 0.416 -11.641 3.648 1 98.31 40 THR B O 1
ATOM 1638 N N . ILE B 1 41 ? -1.443 -10.461 3.953 1 98.69 41 ILE B N 1
ATOM 1639 C CA . ILE B 1 41 ? -2.211 -11.266 3.01 1 98.69 41 ILE B CA 1
ATOM 1640 C C . ILE B 1 41 ? -1.581 -11.172 1.621 1 98.69 41 ILE B C 1
ATOM 1642 O O . ILE B 1 41 ? -1.371 -12.195 0.96 1 98.69 41 ILE B O 1
ATOM 1646 N N . ALA B 1 42 ? -1.232 -9.984 1.197 1 98.38 42 ALA B N 1
ATOM 1647 C CA . ALA B 1 42 ? -0.685 -9.781 -0.141 1 98.38 42 ALA B CA 1
ATOM 1648 C C . ALA B 1 42 ? 0.65 -10.5 -0.303 1 98.38 42 ALA B C 1
ATOM 1650 O O . ALA B 1 42 ? 0.883 -11.164 -1.314 1 98.38 42 ALA B O 1
ATOM 1651 N N . VAL B 1 43 ? 1.477 -10.398 0.687 1 98.44 43 VAL B N 1
ATOM 1652 C CA . VAL B 1 43 ? 2.797 -11.016 0.636 1 98.44 43 VAL B CA 1
ATOM 1653 C C . VAL B 1 43 ? 2.652 -12.539 0.629 1 98.44 43 VAL B C 1
ATOM 1655 O O . VAL B 1 43 ? 3.281 -13.219 -0.181 1 98.44 43 VAL B O 1
ATOM 1658 N N . THR B 1 44 ? 1.843 -13.07 1.468 1 98.44 44 THR B N 1
ATOM 1659 C CA . THR B 1 44 ? 1.658 -14.516 1.517 1 98.44 44 THR B CA 1
ATOM 1660 C C . THR B 1 44 ? 0.961 -15.016 0.254 1 98.44 44 THR B C 1
ATOM 1662 O O . THR B 1 44 ? 1.203 -16.141 -0.192 1 98.44 44 THR B O 1
ATOM 1665 N N . GLU B 1 45 ? 0.115 -14.195 -0.249 1 98.38 45 GLU B N 1
ATOM 1666 C CA . GLU B 1 45 ? -0.565 -14.562 -1.486 1 98.38 45 GLU B CA 1
ATOM 1667 C C . GLU B 1 45 ? 0.431 -14.766 -2.625 1 98.38 45 GLU B C 1
ATOM 1669 O O . GLU B 1 45 ? 0.296 -15.703 -3.416 1 98.38 45 GLU B O 1
ATOM 1674 N N . LEU B 1 46 ? 1.389 -13.922 -2.723 1 98.25 46 LEU B N 1
ATOM 1675 C CA . LEU B 1 46 ? 2.43 -14.086 -3.73 1 98.25 46 LEU B CA 1
ATOM 1676 C C . LEU B 1 46 ? 3.133 -15.43 -3.574 1 98.25 46 LEU B C 1
ATOM 1678 O O . LEU B 1 46 ? 3.342 -16.141 -4.559 1 98.25 46 LEU B O 1
ATOM 1682 N N . TYR B 1 47 ? 3.396 -15.742 -2.363 1 97.94 47 TYR B N 1
ATOM 1683 C CA . TYR B 1 47 ? 4.066 -17 -2.074 1 97.94 47 TYR B CA 1
ATOM 1684 C C . TYR B 1 47 ? 3.184 -18.188 -2.443 1 97.94 47 TYR B C 1
ATOM 1686 O O . TYR B 1 47 ? 3.646 -19.141 -3.066 1 97.94 47 TYR B O 1
ATOM 1694 N N . LEU B 1 48 ? 2.002 -18.094 -2.082 1 98.25 48 LEU B N 1
ATOM 1695 C CA . LEU B 1 48 ? 1.059 -19.188 -2.32 1 98.25 48 LEU B CA 1
ATOM 1696 C C . LEU B 1 48 ? 0.842 -19.391 -3.814 1 98.25 48 LEU B C 1
ATOM 1698 O O . LEU B 1 48 ? 0.817 -20.531 -4.289 1 98.25 48 LEU B O 1
ATOM 1702 N N . LEU B 1 49 ? 0.694 -18.359 -4.516 1 97.62 49 LEU B N 1
ATOM 1703 C CA . LEU B 1 49 ? 0.462 -18.453 -5.953 1 97.62 49 LEU B CA 1
ATOM 1704 C C . LEU B 1 49 ? 1.718 -18.938 -6.676 1 97.62 49 LEU B C 1
ATOM 1706 O O . LEU B 1 49 ? 1.632 -19.656 -7.672 1 97.62 49 LEU B O 1
ATOM 1710 N N . TYR B 1 50 ? 2.84 -18.531 -6.156 1 97.06 50 TYR B N 1
ATOM 1711 C CA . TYR B 1 50 ? 4.094 -18.969 -6.758 1 97.06 50 TYR B CA 1
ATOM 1712 C C . TYR B 1 50 ? 4.297 -20.469 -6.562 1 97.06 50 TYR B C 1
ATOM 1714 O O . TYR B 1 50 ? 4.664 -21.188 -7.5 1 97.06 50 TYR B O 1
ATOM 1722 N N . THR B 1 51 ? 4.039 -20.969 -5.352 1 96.81 51 THR B N 1
ATOM 1723 C CA . THR B 1 51 ? 4.324 -22.359 -5.012 1 96.81 51 THR B CA 1
ATOM 1724 C C . THR B 1 51 ? 3.125 -23.25 -5.316 1 96.81 51 THR B C 1
ATOM 1726 O O . THR B 1 51 ? 3.27 -24.469 -5.453 1 96.81 51 THR B O 1
ATOM 1729 N N . ARG B 1 52 ? 1.928 -22.734 -5.254 1 95.94 52 ARG B N 1
ATOM 1730 C CA . ARG B 1 52 ? 0.661 -23.438 -5.363 1 95.94 52 ARG B CA 1
ATOM 1731 C C . ARG B 1 52 ? 0.512 -24.469 -4.25 1 95.94 52 ARG B C 1
ATOM 1733 O O . ARG B 1 52 ? -0.031 -25.562 -4.469 1 95.94 52 ARG B O 1
ATOM 1740 N N . ASN B 1 53 ? 1.133 -24.047 -3.154 1 95.06 53 ASN B N 1
ATOM 1741 C CA . ASN B 1 53 ? 0.939 -24.797 -1.917 1 95.06 53 ASN B CA 1
ATOM 1742 C C . ASN B 1 53 ? -0.136 -24.172 -1.039 1 95.06 53 ASN B C 1
ATOM 1744 O O . ASN B 1 53 ? 0.157 -23.281 -0.237 1 95.06 53 ASN B O 1
ATOM 1748 N N . TYR B 1 54 ? -1.311 -24.734 -1.084 1 93.81 54 TYR B N 1
ATOM 1749 C CA . TYR B 1 54 ? -2.463 -24.094 -0.453 1 93.81 54 TYR B CA 1
ATOM 1750 C C . TYR B 1 54 ? -2.803 -24.766 0.869 1 93.81 54 TYR B C 1
ATOM 1752 O O . TYR B 1 54 ? -3.92 -24.641 1.373 1 93.81 54 TYR B O 1
ATOM 1760 N N . HIS B 1 55 ? -1.889 -25.531 1.493 1 90.75 55 HIS B N 1
ATOM 1761 C CA . HIS B 1 55 ? -2.154 -26.25 2.736 1 90.75 55 HIS B CA 1
ATOM 1762 C C . HIS B 1 55 ? -1.049 -26 3.76 1 90.75 55 HIS B C 1
ATOM 1764 O O . HIS B 1 55 ? -1.064 -26.578 4.848 1 90.75 55 HIS B O 1
ATOM 1770 N N . GLY B 1 56 ? -0.189 -25.172 3.646 1 93.25 56 GLY B N 1
ATOM 1771 C CA . GLY B 1 56 ? 0.942 -24.906 4.523 1 93.25 56 GLY B CA 1
ATOM 1772 C C . GLY B 1 56 ? 0.697 -23.766 5.488 1 93.25 56 GLY B C 1
ATOM 1773 O O . GLY B 1 56 ? -0.417 -23.25 5.574 1 93.25 56 GLY B O 1
ATOM 1774 N N . PRO B 1 57 ? 1.697 -23.531 6.281 1 96.25 57 PRO B N 1
ATOM 1775 C CA . PRO B 1 57 ? 1.567 -22.469 7.281 1 96.25 57 PRO B CA 1
ATOM 1776 C C . PRO B 1 57 ? 1.28 -21.109 6.656 1 96.25 57 PRO B C 1
ATOM 1778 O O . PRO B 1 57 ? 0.591 -20.281 7.262 1 96.25 57 PRO B O 1
ATOM 1781 N N . ALA B 1 58 ? 1.803 -20.922 5.512 1 96.81 58 ALA B N 1
ATOM 1782 C CA . ALA B 1 58 ? 1.544 -19.656 4.84 1 96.81 58 ALA B CA 1
ATOM 1783 C C . ALA B 1 58 ? 0.058 -19.484 4.535 1 96.81 58 ALA B C 1
ATOM 1785 O O . ALA B 1 58 ? -0.492 -18.391 4.676 1 96.81 58 ALA B O 1
ATOM 1786 N N . ARG B 1 59 ? -0.561 -20.438 4.133 1 97.5 59 ARG B N 1
ATOM 1787 C CA . ARG B 1 59 ? -1.992 -20.406 3.846 1 97.5 59 ARG B CA 1
ATOM 1788 C C . ARG B 1 59 ? -2.799 -20.188 5.121 1 97.5 59 ARG B C 1
ATOM 1790 O O . ARG B 1 59 ? -3.779 -19.438 5.117 1 97.5 59 ARG B O 1
ATOM 1797 N N . ALA B 1 60 ? -2.357 -20.828 6.141 1 97.56 60 ALA B N 1
ATOM 1798 C CA . ALA B 1 60 ? -3.035 -20.641 7.422 1 97.56 60 ALA B CA 1
ATOM 1799 C C . ALA B 1 60 ? -2.963 -19.188 7.875 1 97.56 60 ALA B C 1
ATOM 1801 O O . ALA B 1 60 ? -3.961 -18.625 8.32 1 97.56 60 ALA B O 1
ATOM 1802 N N . LEU B 1 61 ? -1.795 -18.656 7.742 1 98.25 61 LEU B N 1
ATOM 1803 C CA . LEU B 1 61 ? -1.613 -17.25 8.094 1 98.25 61 LEU B CA 1
ATOM 1804 C C . LEU B 1 61 ? -2.477 -16.359 7.215 1 98.25 61 LEU B C 1
ATOM 1806 O O . LEU B 1 61 ? -3.145 -15.445 7.715 1 98.25 61 LEU B O 1
ATOM 1810 N N . ASN B 1 62 ? -2.463 -16.625 6 1 98.5 62 ASN B N 1
ATOM 1811 C CA . ASN B 1 62 ? -3.268 -15.883 5.039 1 98.5 62 ASN B CA 1
ATOM 1812 C C . ASN B 1 62 ? -4.75 -15.922 5.395 1 98.5 62 ASN B C 1
ATOM 1814 O O . ASN B 1 62 ? -5.414 -14.891 5.438 1 98.5 62 ASN B O 1
ATOM 1818 N N . ARG B 1 63 ? -5.195 -17.078 5.699 1 98.12 63 ARG B N 1
ATOM 1819 C CA . ARG B 1 63 ? -6.598 -17.297 6.035 1 98.12 63 ARG B CA 1
ATOM 1820 C C . ARG 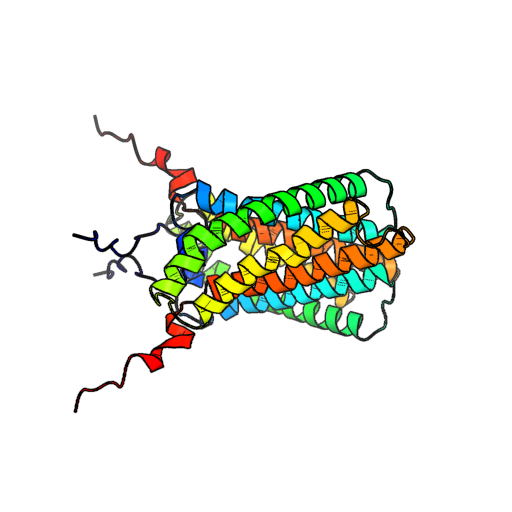B 1 63 ? -6.977 -16.562 7.316 1 98.12 63 ARG B C 1
ATOM 1822 O O . ARG B 1 63 ? -8 -15.875 7.363 1 98.12 63 ARG B O 1
ATOM 1829 N N . VAL B 1 64 ? -6.18 -16.656 8.273 1 98.44 64 VAL B N 1
ATOM 1830 C CA . VAL B 1 64 ? -6.457 -16.031 9.555 1 98.44 64 VAL B CA 1
ATOM 1831 C C . VAL B 1 64 ? -6.48 -14.508 9.383 1 98.44 64 VAL B C 1
ATOM 1833 O O . VAL B 1 64 ? -7.383 -13.836 9.891 1 98.44 64 VAL B O 1
ATOM 1836 N N . CYS B 1 65 ? -5.543 -13.992 8.688 1 98.69 65 CYS B N 1
ATOM 1837 C CA . CYS B 1 65 ? -5.469 -12.547 8.469 1 98.69 65 CYS B CA 1
ATOM 1838 C C . CYS B 1 65 ? -6.668 -12.055 7.668 1 98.69 65 CYS B C 1
ATOM 1840 O O . CYS B 1 65 ? -7.215 -10.992 7.961 1 98.69 65 CYS B O 1
ATOM 1842 N N . SER B 1 66 ? -7.055 -12.844 6.734 1 98.62 66 SER B N 1
ATOM 1843 C CA . SER B 1 66 ? -8.195 -12.469 5.906 1 98.62 66 SER B CA 1
ATOM 1844 C C . SER B 1 66 ? -9.477 -12.391 6.727 1 98.62 66 SER B C 1
ATOM 1846 O O . SER B 1 66 ? -10.242 -11.43 6.617 1 98.62 66 SER B O 1
ATOM 1848 N N . ILE B 1 67 ? -9.688 -13.336 7.523 1 98.62 67 ILE B N 1
ATOM 1849 C CA . ILE B 1 67 ? -10.883 -13.383 8.352 1 98.62 67 ILE B CA 1
ATOM 1850 C C . ILE B 1 67 ? -10.859 -12.242 9.359 1 98.62 67 ILE B C 1
ATOM 1852 O O . ILE B 1 67 ? -11.844 -11.516 9.508 1 98.62 67 ILE B O 1
ATOM 1856 N N . LEU B 1 68 ? -9.727 -12.016 9.922 1 98.69 68 LEU B N 1
ATOM 1857 C CA . LEU B 1 68 ? -9.586 -10.984 10.938 1 98.69 68 LEU B CA 1
ATOM 1858 C C . LEU B 1 68 ? -9.797 -9.602 10.344 1 98.69 68 LEU B C 1
ATOM 1860 O O . LEU B 1 68 ? -10.547 -8.789 10.891 1 98.69 68 LEU B O 1
ATOM 1864 N N . VAL B 1 69 ? -9.164 -9.375 9.273 1 98.75 69 VAL B N 1
ATOM 1865 C CA . VAL B 1 69 ? -9.234 -8.023 8.719 1 98.75 69 VAL B CA 1
ATOM 1866 C C . VAL B 1 69 ? -10.633 -7.754 8.18 1 98.75 69 VAL B C 1
ATOM 1868 O O . VAL B 1 69 ? -11.125 -6.621 8.25 1 98.75 69 VAL B O 1
ATOM 1871 N N . GLY B 1 70 ? -11.32 -8.789 7.641 1 98.69 70 GLY B N 1
ATOM 1872 C CA . GLY B 1 70 ? -12.68 -8.617 7.16 1 98.69 70 GLY B CA 1
ATOM 1873 C C . GLY B 1 70 ? -13.648 -8.195 8.25 1 98.69 70 GLY B C 1
ATOM 1874 O O . GLY B 1 70 ? -14.391 -7.227 8.094 1 98.69 70 GLY B O 1
ATOM 1875 N N . PHE B 1 71 ? -13.594 -8.836 9.352 1 98.5 71 PHE B N 1
ATOM 1876 C CA . PHE B 1 71 ? -14.469 -8.523 10.469 1 98.5 71 PHE B CA 1
ATOM 1877 C C . PHE B 1 71 ? -14.078 -7.199 11.117 1 98.5 71 PHE B C 1
ATOM 1879 O O . PHE B 1 71 ? -14.938 -6.387 11.453 1 98.5 71 PHE B O 1
ATOM 1886 N N . TYR B 1 72 ? -12.805 -7.059 11.258 1 98.75 72 TYR B N 1
ATOM 1887 C CA . TYR B 1 72 ? -12.305 -5.82 11.844 1 98.75 72 TYR B CA 1
ATOM 1888 C C . TYR B 1 72 ? -12.758 -4.613 11.039 1 98.75 72 TYR B C 1
ATOM 1890 O O . TYR B 1 72 ? -13.289 -3.65 11.594 1 98.75 72 TYR B O 1
ATOM 1898 N N . PHE B 1 73 ? -12.617 -4.715 9.75 1 98.75 73 PHE B N 1
ATOM 1899 C CA . PHE B 1 73 ? -12.906 -3.562 8.906 1 98.75 73 PHE B CA 1
ATOM 1900 C C . PHE B 1 73 ? -14.406 -3.359 8.758 1 98.75 73 PHE B C 1
ATOM 1902 O O . PHE B 1 73 ? -14.875 -2.238 8.539 1 98.75 73 PHE B O 1
ATOM 1909 N N . ALA B 1 74 ? -15.188 -4.398 8.867 1 98.56 74 ALA B N 1
ATOM 1910 C CA . ALA B 1 74 ? -16.641 -4.238 8.906 1 98.56 74 ALA B CA 1
ATOM 1911 C C . ALA B 1 74 ? -17.062 -3.363 10.078 1 98.56 74 ALA B C 1
ATOM 1913 O O . ALA B 1 74 ? -17.922 -2.494 9.938 1 98.56 74 ALA B O 1
ATOM 1914 N N . GLY B 1 75 ? -16.438 -3.586 11.188 1 98.5 75 GLY B N 1
ATOM 1915 C CA . GLY B 1 75 ? -16.688 -2.736 12.344 1 98.5 75 GLY B CA 1
ATOM 1916 C C . GLY B 1 75 ? -16.266 -1.296 12.125 1 98.5 75 GLY B C 1
ATOM 1917 O O . GLY B 1 75 ? -17 -0.368 12.469 1 98.5 75 GLY B O 1
ATOM 1918 N N . VAL B 1 76 ? -15.094 -1.191 11.547 1 98.44 76 VAL B N 1
ATOM 1919 C CA . VAL B 1 76 ? -14.594 0.143 11.242 1 98.44 76 VAL B CA 1
ATOM 1920 C C . VAL B 1 76 ? -15.547 0.851 10.281 1 98.44 76 VAL B C 1
ATOM 1922 O O . VAL B 1 76 ? -15.828 2.041 10.445 1 98.44 76 VAL B O 1
ATOM 1925 N N . PHE B 1 77 ? -16.062 0.144 9.359 1 98.44 77 PHE B N 1
ATOM 1926 C CA . PHE B 1 77 ? -16.969 0.683 8.359 1 98.44 77 PHE B CA 1
ATOM 1927 C C . PHE B 1 77 ? -18.234 1.24 9.008 1 98.44 77 PHE B C 1
ATOM 1929 O O . PHE B 1 77 ? -18.609 2.393 8.766 1 98.44 77 PHE B O 1
ATOM 1936 N N . VAL B 1 78 ? -18.844 0.481 9.828 1 98.44 78 VAL B N 1
ATOM 1937 C CA . VAL B 1 78 ? -20.078 0.899 10.477 1 98.44 78 VAL B CA 1
ATOM 1938 C C . VAL B 1 78 ? -19.812 2.088 11.398 1 98.44 78 VAL B C 1
ATOM 1940 O O . VAL B 1 78 ? -20.547 3.072 11.383 1 98.44 78 VAL B O 1
ATOM 1943 N N . TYR B 1 79 ? -18.734 2.033 12.047 1 98.31 79 TYR B N 1
ATOM 1944 C CA . TYR B 1 79 ? -18.359 3.098 12.977 1 98.31 79 TYR B CA 1
ATOM 1945 C C . TYR B 1 79 ? -18.156 4.418 12.242 1 98.31 79 TYR B C 1
ATOM 1947 O O . TYR B 1 79 ? -18.75 5.438 12.609 1 98.31 79 TYR B O 1
ATOM 1955 N N . LEU B 1 80 ? -17.422 4.387 11.18 1 97.94 80 LEU B N 1
ATOM 1956 C CA . LEU B 1 80 ? -17.094 5.617 10.477 1 97.94 80 LEU B CA 1
ATOM 1957 C C . LEU B 1 80 ? -18.266 6.109 9.648 1 97.94 80 LEU B C 1
ATOM 1959 O O . LEU B 1 80 ? -18.453 7.316 9.477 1 97.94 80 LEU B O 1
ATOM 1963 N N . LEU B 1 81 ? -19.078 5.195 9.195 1 97.5 81 LEU B N 1
ATOM 1964 C CA . LEU B 1 81 ? -20.266 5.59 8.461 1 97.5 81 LEU B CA 1
ATOM 1965 C C . LEU B 1 81 ? -21.219 6.402 9.344 1 97.5 81 LEU B C 1
ATOM 1967 O O . LEU B 1 81 ? -21.703 7.449 8.93 1 97.5 81 LEU B O 1
ATOM 1971 N N . THR B 1 82 ? -21.344 6.062 10.555 1 97.12 82 THR B N 1
ATOM 1972 C CA . THR B 1 82 ? -22.344 6.668 11.445 1 97.12 82 THR B CA 1
ATOM 1973 C C . THR B 1 82 ? -21.75 7.879 12.164 1 97.12 82 THR B C 1
ATOM 1975 O O . THR B 1 82 ? -22.453 8.852 12.43 1 97.12 82 THR B O 1
ATOM 1978 N N . THR B 1 83 ? -20.469 7.832 12.383 1 95.94 83 THR B N 1
ATOM 1979 C CA . THR B 1 83 ? -19.891 8.875 13.227 1 95.94 83 THR B CA 1
ATOM 1980 C C . THR B 1 83 ? -19.25 9.969 12.375 1 95.94 83 THR B C 1
ATOM 1982 O O . THR B 1 83 ? -19.031 11.078 12.859 1 95.94 83 THR B O 1
ATOM 1985 N N . ALA B 1 84 ? -19.016 9.617 11.195 1 94.31 84 ALA B N 1
ATOM 1986 C CA . ALA B 1 84 ? -18.297 10.594 10.391 1 94.31 84 ALA B CA 1
ATOM 1987 C C . ALA B 1 84 ? -19.047 10.898 9.094 1 94.31 84 ALA B C 1
ATOM 1989 O O . ALA B 1 84 ? -19.5 12.023 8.883 1 94.31 84 ALA B O 1
ATOM 1990 N N . VAL B 1 85 ? -19.375 9.938 8.32 1 96.56 85 VAL B N 1
ATOM 1991 C CA . VAL B 1 85 ? -19.906 10.164 6.98 1 96.56 85 VAL B CA 1
ATOM 1992 C C . VAL B 1 85 ? -21.297 10.797 7.074 1 96.56 85 VAL B C 1
ATOM 1994 O O . VAL B 1 85 ? -21.578 11.797 6.414 1 96.56 85 VAL B O 1
ATOM 1997 N N . VAL B 1 86 ? -22.141 10.25 7.871 1 95.5 86 VAL B N 1
ATOM 1998 C CA . VAL B 1 86 ? -23.516 10.719 7.969 1 95.5 86 VAL B CA 1
ATOM 1999 C C . VAL B 1 86 ? -23.531 12.156 8.484 1 95.5 86 VAL B C 1
ATOM 2001 O O . VAL B 1 86 ? -24.094 13.047 7.844 1 95.5 86 VAL B O 1
ATOM 2004 N N . PRO B 1 87 ? -22.875 12.461 9.555 1 96.12 87 PRO B N 1
ATOM 2005 C CA . PRO B 1 87 ? -22.875 13.844 10.039 1 96.12 87 PRO B CA 1
ATOM 2006 C C . PRO B 1 87 ? -22.25 14.82 9.047 1 96.12 87 PRO B C 1
ATOM 2008 O O . PRO B 1 87 ? -22.766 15.922 8.844 1 96.12 87 PRO B O 1
ATOM 2011 N N . ILE B 1 88 ? -21.156 14.438 8.461 1 95.5 88 ILE B N 1
ATOM 2012 C CA . ILE B 1 88 ? -20.469 15.305 7.5 1 95.5 88 ILE B CA 1
ATOM 2013 C C . ILE B 1 88 ? -21.406 15.609 6.332 1 95.5 88 ILE B C 1
ATOM 2015 O O . ILE B 1 88 ? -21.469 16.75 5.867 1 95.5 88 ILE B O 1
ATOM 2019 N N . THR B 1 89 ? -22.078 14.633 5.859 1 95.31 89 THR B N 1
ATOM 2020 C CA . THR B 1 89 ? -23 14.797 4.73 1 95.31 89 THR B CA 1
ATOM 2021 C C . THR B 1 89 ? -24.203 15.641 5.121 1 95.31 89 THR B C 1
ATOM 2023 O O . THR B 1 89 ? -24.625 16.531 4.367 1 95.31 89 THR B O 1
ATOM 2026 N N . ALA B 1 90 ? -24.734 15.414 6.289 1 96 90 ALA B N 1
ATOM 2027 C CA . ALA B 1 90 ? -25.891 16.156 6.773 1 96 90 ALA B CA 1
ATOM 2028 C C . ALA B 1 90 ? -25.562 17.641 6.922 1 96 90 ALA B C 1
ATOM 2030 O O . ALA B 1 90 ? -26.406 18.5 6.641 1 96 90 ALA B O 1
ATOM 2031 N N . ASP B 1 91 ? -24.375 17.891 7.285 1 96.19 91 ASP B N 1
ATOM 2032 C CA . ASP B 1 91 ? -23.953 19.281 7.512 1 96.19 91 ASP B CA 1
ATOM 2033 C C . ASP B 1 91 ? -23.359 19.875 6.242 1 96.19 91 ASP B C 1
ATOM 2035 O O . ASP B 1 91 ? -22.875 21.016 6.262 1 96.19 91 ASP B O 1
ATOM 2039 N N . ASN B 1 92 ? -23.328 19.062 5.195 1 94.62 92 ASN B N 1
ATOM 2040 C CA . ASN B 1 92 ? -22.703 19.5 3.949 1 94.62 92 ASN B CA 1
ATOM 2041 C C . ASN B 1 92 ? -21.297 20.031 4.176 1 94.62 92 ASN B C 1
ATOM 2043 O O . ASN B 1 92 ? -20.938 21.094 3.66 1 94.62 92 ASN B O 1
ATOM 2047 N N . ALA B 1 93 ? -20.516 19.281 4.926 1 94.88 93 ALA B N 1
ATOM 2048 C CA . ALA B 1 93 ? -19.234 19.781 5.395 1 94.88 93 ALA B CA 1
ATOM 2049 C C . ALA B 1 93 ? -18.078 19.141 4.609 1 94.88 93 ALA B C 1
ATOM 2051 O O . ALA B 1 93 ? -16.922 19.203 5.035 1 94.88 93 ALA B O 1
ATOM 2052 N N . TRP B 1 94 ? -18.406 18.609 3.453 1 94.94 94 TRP B N 1
ATOM 2053 C CA . TRP B 1 94 ? -17.344 18.016 2.648 1 94.94 94 TRP B CA 1
ATOM 2054 C C . TRP B 1 94 ? -16.359 19.062 2.168 1 94.94 94 TRP B C 1
ATOM 2056 O O . TRP B 1 94 ? -16.75 20.188 1.824 1 94.94 94 TRP B O 1
ATOM 2066 N N . ARG B 1 95 ? -15.047 18.641 2.053 1 93.5 95 ARG B N 1
ATOM 2067 C CA . ARG B 1 95 ? -13.984 19.594 1.766 1 93.5 95 ARG B CA 1
ATOM 2068 C C . ARG B 1 95 ? -13.508 19.469 0.324 1 93.5 95 ARG B C 1
ATOM 2070 O O . ARG B 1 95 ? -12.312 19.609 0.045 1 93.5 95 ARG B O 1
ATOM 2077 N N . GLY B 1 96 ? -14.477 19.062 -0.613 1 92.38 96 GLY B N 1
ATOM 2078 C CA . GLY B 1 96 ? -14.109 18.922 -2.014 1 92.38 96 GLY B CA 1
ATOM 2079 C C . GLY B 1 96 ? -14.141 17.484 -2.5 1 92.38 96 GLY B C 1
ATOM 2080 O O . GLY B 1 96 ? -14.422 16.562 -1.724 1 92.38 96 GLY B O 1
ATOM 2081 N N . ILE B 1 97 ? -13.766 17.391 -3.754 1 94.81 97 ILE B N 1
ATOM 2082 C CA . ILE B 1 97 ? -13.883 16.094 -4.406 1 94.81 97 ILE B CA 1
ATOM 2083 C C . ILE B 1 97 ? -12.844 15.125 -3.83 1 94.81 97 ILE B C 1
ATOM 2085 O O . ILE B 1 97 ? -13.125 13.945 -3.637 1 94.81 97 ILE B O 1
ATOM 2089 N N . ALA B 1 98 ? -11.688 15.609 -3.555 1 95.12 98 ALA B N 1
ATOM 2090 C CA . ALA B 1 98 ? -10.641 14.75 -3.004 1 95.12 98 ALA B CA 1
ATOM 2091 C C . ALA B 1 98 ? -11.078 14.148 -1.667 1 95.12 98 ALA B C 1
ATOM 2093 O O . ALA B 1 98 ? -10.773 12.992 -1.37 1 95.12 98 ALA B O 1
ATOM 2094 N N . ASP B 1 99 ? -11.734 14.984 -0.924 1 96.19 99 ASP B N 1
ATOM 2095 C CA . ASP B 1 99 ? -12.25 14.555 0.373 1 96.19 99 ASP B CA 1
ATOM 2096 C C . ASP B 1 99 ? -13.281 13.438 0.211 1 96.19 99 ASP B C 1
ATOM 2098 O O . ASP B 1 99 ? -13.195 12.406 0.875 1 96.19 99 ASP B O 1
ATOM 2102 N N . ILE B 1 100 ? -14.156 13.547 -0.706 1 97 100 ILE B N 1
ATOM 2103 C CA . ILE B 1 100 ? -15.227 12.594 -0.976 1 97 100 ILE B CA 1
ATOM 2104 C C . ILE B 1 100 ? -14.625 11.281 -1.492 1 97 100 ILE B C 1
ATOM 2106 O O . ILE B 1 100 ? -14.984 10.203 -1.026 1 97 100 ILE B O 1
ATOM 2110 N N . VAL B 1 101 ? -13.664 11.406 -2.355 1 97.62 101 VAL B N 1
ATOM 2111 C CA . VAL B 1 101 ? -13.039 10.234 -2.961 1 97.62 101 VAL B CA 1
ATOM 2112 C C . VAL B 1 101 ? -12.219 9.484 -1.91 1 97.62 101 VAL B C 1
ATOM 2114 O O . VAL B 1 101 ? -12.305 8.258 -1.808 1 97.62 101 VAL B O 1
ATOM 2117 N N . ALA B 1 102 ? -11.5 10.242 -1.115 1 97.62 102 ALA B N 1
ATOM 2118 C CA . ALA B 1 102 ? -10.656 9.617 -0.099 1 97.62 102 ALA B CA 1
ATOM 2119 C C . ALA B 1 102 ? -11.5 8.812 0.891 1 97.62 102 ALA B C 1
ATOM 2121 O O . ALA B 1 102 ? -11.25 7.629 1.106 1 97.62 102 ALA B O 1
ATOM 2122 N N . VAL B 1 103 ? -12.492 9.422 1.441 1 97.88 103 VAL B N 1
ATOM 2123 C CA . VAL B 1 103 ? -13.336 8.781 2.447 1 97.88 103 VAL B CA 1
ATOM 2124 C C . VAL B 1 103 ? -14.156 7.672 1.8 1 97.88 103 VAL B C 1
ATOM 2126 O O . VAL B 1 103 ? -14.273 6.574 2.352 1 97.88 103 VAL B O 1
ATOM 2129 N N . GLY B 1 104 ? -14.711 7.949 0.646 1 98.19 104 GLY B N 1
ATOM 2130 C CA . GLY B 1 104 ? -15.5 6.961 -0.066 1 98.19 104 GLY B CA 1
ATOM 2131 C C . GLY B 1 104 ? -14.727 5.695 -0.396 1 98.19 104 GLY B C 1
ATOM 2132 O O . GLY B 1 104 ? -15.203 4.59 -0.142 1 98.19 104 GLY B O 1
ATOM 2133 N N . PHE B 1 105 ? -13.562 5.809 -0.888 1 98.56 105 PHE B N 1
ATOM 2134 C CA . PHE B 1 105 ? -12.766 4.648 -1.274 1 98.56 105 PHE B CA 1
ATOM 2135 C C . PHE B 1 105 ? -12.219 3.936 -0.045 1 98.56 105 PHE B C 1
ATOM 2137 O O . PHE B 1 105 ? -12.055 2.715 -0.052 1 98.56 105 PHE B O 1
ATOM 2144 N N . TYR B 1 106 ? -11.914 4.727 0.991 1 98.62 106 TYR B N 1
ATOM 2145 C CA . TYR B 1 106 ? -11.531 4.059 2.23 1 98.62 106 TYR B CA 1
ATOM 2146 C C . TYR B 1 106 ? -12.625 3.115 2.705 1 98.62 106 TYR B C 1
ATOM 2148 O O . TYR B 1 106 ? -12.359 1.95 3.012 1 98.62 106 TYR B O 1
ATOM 2156 N N . LEU B 1 107 ? -13.805 3.596 2.713 1 98.56 107 LEU B N 1
ATOM 2157 C CA . LEU B 1 107 ? -14.922 2.791 3.182 1 98.56 107 LEU B CA 1
ATOM 2158 C C . LEU B 1 107 ? -15.242 1.675 2.193 1 98.56 107 LEU B C 1
ATOM 2160 O O . LEU B 1 107 ? -15.648 0.58 2.596 1 98.56 107 LEU B O 1
ATOM 2164 N N . LEU B 1 108 ? -15.023 1.946 0.897 1 98.62 108 LEU B N 1
ATOM 2165 C CA . LEU B 1 108 ? -15.258 0.944 -0.137 1 98.62 108 LEU B CA 1
ATOM 2166 C C . LEU B 1 108 ? -14.359 -0.268 0.065 1 98.62 108 LEU B C 1
ATOM 2168 O O . LEU B 1 108 ? -14.656 -1.357 -0.429 1 98.62 108 LEU B O 1
ATOM 2172 N N . GLY B 1 109 ? -13.289 -0.1 0.79 1 98.56 109 GLY B N 1
ATOM 2173 C CA . GLY B 1 109 ? -12.398 -1.206 1.095 1 98.56 109 GLY B CA 1
ATOM 2174 C C . GLY B 1 109 ? -13.078 -2.34 1.834 1 98.56 109 GLY B C 1
ATOM 2175 O O . GLY B 1 109 ? -12.586 -3.469 1.847 1 98.56 109 GLY B O 1
ATOM 2176 N N . VAL B 1 110 ? -14.219 -2.078 2.418 1 98.56 110 VAL B N 1
ATOM 2177 C CA . VAL B 1 110 ? -14.945 -3.096 3.174 1 98.56 110 VAL B CA 1
ATOM 2178 C C . VAL B 1 110 ? -15.391 -4.219 2.236 1 98.56 110 VAL B C 1
ATOM 2180 O O . VAL B 1 110 ? -15.453 -5.379 2.639 1 98.56 110 VAL B O 1
ATOM 2183 N N . VAL B 1 111 ? -15.609 -3.941 0.993 1 98.62 111 VAL B N 1
ATOM 2184 C CA . VAL B 1 111 ? -16.141 -4.91 0.035 1 98.62 111 VAL B CA 1
ATOM 2185 C C . VAL B 1 111 ? -15.086 -5.984 -0.242 1 98.62 111 VAL B C 1
ATOM 2187 O O . VAL B 1 111 ? -15.312 -7.168 0.019 1 98.62 111 VAL B O 1
ATOM 2190 N N . PRO B 1 112 ? -13.914 -5.578 -0.667 1 98.81 112 PRO B N 1
ATOM 2191 C CA . PRO B 1 112 ? -12.938 -6.645 -0.899 1 98.81 112 PRO B CA 1
ATOM 2192 C C . PRO B 1 112 ? -12.461 -7.301 0.394 1 98.81 112 PRO B C 1
ATOM 2194 O O . PRO B 1 112 ? -12.18 -8.5 0.415 1 98.81 112 PRO B O 1
ATOM 2197 N N . LEU B 1 113 ? -12.367 -6.594 1.491 1 98.81 113 LEU B N 1
ATOM 2198 C CA . LEU B 1 113 ? -11.859 -7.18 2.727 1 98.81 113 LEU B CA 1
ATOM 2199 C C . LEU B 1 113 ? -12.859 -8.18 3.303 1 98.81 113 LEU B C 1
ATOM 2201 O O . LEU B 1 113 ? -12.477 -9.266 3.738 1 98.81 113 LEU B O 1
ATOM 2205 N N . VAL B 1 114 ? -14.117 -7.828 3.33 1 98.75 114 VAL B N 1
ATOM 2206 C CA . VAL B 1 114 ? -15.133 -8.781 3.766 1 98.75 114 VAL B CA 1
ATOM 2207 C C . VAL B 1 114 ? -15.234 -9.922 2.758 1 98.75 114 VAL B C 1
ATOM 2209 O O . VAL B 1 114 ? -15.461 -11.078 3.139 1 98.75 114 VAL B O 1
ATOM 2212 N N . GLY B 1 115 ? -15.086 -9.641 1.476 1 98.56 115 GLY B N 1
ATOM 2213 C CA . GLY B 1 115 ? -15.031 -10.688 0.464 1 98.56 115 GLY B CA 1
ATOM 2214 C C . GLY B 1 115 ? -13.969 -11.734 0.744 1 98.56 115 GLY B C 1
ATOM 2215 O O . GLY B 1 115 ? -14.219 -12.93 0.6 1 98.56 115 GLY B O 1
ATOM 2216 N N . LEU B 1 116 ? -12.828 -11.266 1.145 1 98.81 116 LEU B N 1
ATOM 2217 C CA . LEU B 1 116 ? -11.75 -12.18 1.499 1 98.81 116 LEU B CA 1
ATOM 2218 C C . LEU B 1 116 ? -12.164 -13.102 2.645 1 98.81 116 LEU B C 1
ATOM 2220 O O . LEU B 1 116 ? -11.93 -14.305 2.598 1 98.81 116 LEU B O 1
ATOM 2224 N N . ALA B 1 117 ? -12.75 -12.484 3.652 1 98.56 117 ALA B N 1
ATOM 2225 C CA . ALA B 1 117 ? -13.203 -13.258 4.805 1 98.56 117 ALA B CA 1
ATOM 2226 C C . ALA B 1 117 ? -14.234 -14.305 4.391 1 98.56 117 ALA B C 1
ATOM 2228 O O . ALA B 1 117 ? -14.18 -15.453 4.844 1 98.56 117 ALA B O 1
ATOM 2229 N N . LEU B 1 118 ? -15.094 -13.953 3.5 1 98.38 118 LEU B N 1
ATOM 2230 C CA . LEU B 1 118 ? -16.156 -14.859 3.066 1 98.38 118 LEU B CA 1
ATOM 2231 C C . LEU B 1 118 ? -15.586 -16 2.24 1 98.38 118 LEU B C 1
ATOM 2233 O O . LEU B 1 118 ? -16.094 -17.125 2.307 1 98.38 118 LEU B O 1
ATOM 2237 N N . VAL B 1 119 ? -14.578 -15.734 1.464 1 98.19 119 VAL B N 1
ATOM 2238 C CA . VAL B 1 119 ? -13.914 -16.797 0.71 1 98.19 119 VAL B CA 1
ATOM 2239 C C . VAL B 1 119 ? -13.289 -17.797 1.673 1 98.19 119 VAL B C 1
ATOM 2241 O O . VAL B 1 119 ? -13.469 -19.016 1.522 1 98.19 119 VAL B O 1
ATOM 2244 N N . ASP B 1 120 ? -12.711 -17.297 2.709 1 97.56 120 ASP B N 1
ATOM 2245 C CA . ASP B 1 120 ? -11.969 -18.156 3.627 1 97.56 120 ASP B CA 1
ATOM 2246 C C . ASP B 1 120 ? -12.906 -18.844 4.613 1 97.56 120 ASP B C 1
ATOM 2248 O O . ASP B 1 120 ? -12.531 -19.844 5.234 1 97.56 120 ASP B O 1
ATOM 2252 N N . LEU B 1 121 ? -14.07 -18.344 4.758 1 96.94 121 LEU B N 1
ATOM 2253 C CA . LEU B 1 121 ? -15.094 -19 5.562 1 96.94 121 LEU B CA 1
ATOM 2254 C C . LEU B 1 121 ? -15.914 -19.969 4.715 1 96.94 121 LEU B C 1
ATOM 2256 O O . LEU B 1 121 ? -16.875 -20.578 5.203 1 96.94 121 LEU B O 1
ATOM 2260 N N . ASN B 1 122 ? -15.617 -20.047 3.494 1 95.62 122 ASN B N 1
ATOM 2261 C CA . ASN B 1 122 ? -16.219 -20.984 2.547 1 95.62 122 ASN B CA 1
ATOM 2262 C C . ASN B 1 122 ? -17.656 -20.609 2.229 1 95.62 122 ASN B C 1
ATOM 2264 O O . ASN B 1 122 ? -18.5 -21.5 2.047 1 95.62 122 ASN B O 1
ATOM 2268 N N . ILE B 1 123 ? -17.875 -19.359 2.211 1 95.19 123 ILE B N 1
ATOM 2269 C CA . ILE B 1 123 ? -19.188 -18.875 1.807 1 95.19 123 ILE B CA 1
ATOM 2270 C C . ILE B 1 123 ? -19.172 -18.5 0.325 1 95.19 123 ILE B C 1
ATOM 2272 O O . ILE B 1 123 ? -20.094 -18.844 -0.416 1 95.19 123 ILE B O 1
ATOM 2276 N N . ILE B 1 124 ? -18.109 -17.875 -0.06 1 93.12 124 ILE B N 1
ATOM 2277 C CA . ILE B 1 124 ? -17.875 -17.594 -1.469 1 93.12 124 ILE B CA 1
ATOM 2278 C C . ILE B 1 124 ? -16.906 -18.625 -2.043 1 93.12 124 ILE B C 1
ATOM 2280 O O . ILE B 1 124 ? -15.914 -18.984 -1.398 1 93.12 124 ILE B O 1
ATOM 2284 N N . GLY B 1 125 ? -17.203 -19.094 -3.254 1 90.31 125 GLY B N 1
ATOM 2285 C CA . GLY B 1 125 ? -16.344 -20.031 -3.928 1 90.31 125 GLY B CA 1
ATOM 2286 C C . GLY B 1 125 ? -16.438 -21.438 -3.361 1 90.31 125 GLY B C 1
ATOM 2287 O O . GLY B 1 125 ? -15.461 -22.203 -3.393 1 90.31 125 GLY B O 1
ATOM 2288 N N . LYS B 1 126 ? -17.484 -21.844 -2.854 1 88.81 126 LYS B N 1
ATOM 2289 C CA . LYS B 1 126 ? -17.656 -23.141 -2.18 1 88.81 126 LYS B CA 1
ATOM 2290 C C . LYS B 1 126 ? -17.547 -24.297 -3.166 1 88.81 126 LYS B C 1
ATOM 2292 O O . LYS B 1 126 ? -17.094 -25.375 -2.801 1 88.81 126 LYS B O 1
ATOM 2297 N N . ASN B 1 127 ? -17.828 -23.953 -4.355 1 91.94 127 ASN B N 1
ATOM 2298 C CA . ASN B 1 127 ? -17.844 -25.031 -5.348 1 91.94 127 ASN B CA 1
ATOM 2299 C C . ASN B 1 127 ? -16.578 -25 -6.207 1 91.94 127 ASN B C 1
ATOM 2301 O O . ASN B 1 127 ? -16.469 -25.75 -7.184 1 91.94 127 ASN B O 1
ATOM 2305 N N . ARG B 1 128 ? -15.648 -24.25 -5.812 1 92.38 128 ARG B N 1
ATOM 2306 C CA . ARG B 1 128 ? -14.414 -24.141 -6.582 1 92.38 128 ARG B CA 1
ATOM 2307 C C . ARG B 1 128 ? -13.32 -25.016 -5.988 1 92.38 128 ARG B C 1
ATOM 2309 O O . ARG B 1 128 ? -13.344 -25.344 -4.797 1 92.38 128 ARG B O 1
ATOM 2316 N N . ASP B 1 129 ? -12.477 -25.438 -6.883 1 93.81 129 ASP B N 1
ATOM 2317 C CA . ASP B 1 129 ? -11.312 -26.141 -6.371 1 93.81 129 ASP B CA 1
ATOM 2318 C C . ASP B 1 129 ? -10.344 -25.188 -5.684 1 93.81 129 ASP B C 1
ATOM 2320 O O . ASP B 1 129 ? -10.555 -23.969 -5.691 1 93.81 129 ASP B O 1
ATOM 2324 N N . ALA B 1 130 ? -9.359 -25.656 -5.098 1 92.44 130 ALA B N 1
ATOM 2325 C CA . ALA B 1 130 ? -8.445 -24.859 -4.285 1 92.44 130 ALA B CA 1
ATOM 2326 C C . ALA B 1 130 ? -7.809 -23.75 -5.109 1 92.44 130 ALA B C 1
ATOM 2328 O O . ALA B 1 130 ? -7.711 -22.609 -4.652 1 92.44 130 ALA B O 1
ATOM 2329 N N . HIS B 1 131 ? -7.355 -24.094 -6.238 1 94.81 131 HIS B N 1
ATOM 2330 C CA . HIS B 1 131 ? -6.73 -23.094 -7.102 1 94.81 131 HIS B CA 1
ATOM 2331 C C . HIS B 1 131 ? -7.738 -22.047 -7.555 1 94.81 131 HIS B C 1
ATOM 2333 O O . HIS B 1 131 ? -7.418 -20.859 -7.621 1 94.81 131 HIS B O 1
ATOM 2339 N N . GLY B 1 132 ? -8.914 -22.469 -7.852 1 95.62 132 GLY B N 1
ATOM 2340 C CA . GLY B 1 132 ? -9.977 -21.547 -8.203 1 95.62 132 GLY B CA 1
ATOM 2341 C C . GLY B 1 132 ? -10.344 -20.594 -7.078 1 95.62 132 GLY B C 1
ATOM 2342 O O . GLY B 1 132 ? -10.586 -19.406 -7.309 1 95.62 132 GLY B O 1
ATOM 2343 N N . LYS B 1 133 ? -10.375 -21.094 -5.953 1 96.44 133 LYS B N 1
ATOM 2344 C CA . LYS B 1 133 ? -10.656 -20.281 -4.777 1 96.44 133 LYS B CA 1
ATOM 2345 C C . LYS B 1 133 ? -9.578 -19.219 -4.57 1 96.44 133 LYS B C 1
ATOM 2347 O O . LYS B 1 133 ? -9.875 -18.078 -4.223 1 96.44 133 LYS B O 1
ATOM 2352 N N . MET B 1 134 ? -8.414 -19.641 -4.824 1 96.38 134 MET B N 1
ATOM 2353 C CA . MET B 1 134 ? -7.309 -18.703 -4.664 1 96.38 134 MET B CA 1
ATOM 2354 C C . MET B 1 134 ? -7.363 -17.609 -5.727 1 96.38 134 MET B C 1
ATOM 2356 O O . MET B 1 134 ? -6.918 -16.484 -5.488 1 96.38 134 MET B O 1
ATOM 2360 N N . GLY B 1 135 ? -7.902 -17.969 -6.859 1 97.19 135 GLY B N 1
ATOM 2361 C CA . GLY B 1 135 ? -8.109 -16.953 -7.879 1 97.19 135 GLY B CA 1
ATOM 2362 C C . GLY B 1 135 ? -9.086 -15.875 -7.453 1 97.19 135 GLY B C 1
ATOM 2363 O O . GLY B 1 135 ? -8.836 -14.688 -7.691 1 97.19 135 GLY B O 1
ATOM 2364 N N . ILE B 1 136 ? -10.141 -16.312 -6.867 1 98 136 ILE B N 1
ATOM 2365 C CA . ILE B 1 136 ? -11.109 -15.359 -6.34 1 98 136 ILE B CA 1
ATOM 2366 C C . ILE B 1 136 ? -10.477 -14.539 -5.223 1 98 136 ILE B C 1
ATOM 2368 O O . ILE B 1 136 ? -10.633 -13.312 -5.176 1 98 136 ILE B O 1
ATOM 2372 N N . HIS B 1 137 ? -9.781 -15.203 -4.387 1 98.31 137 HIS B N 1
ATOM 2373 C CA . HIS B 1 137 ? -9.094 -14.555 -3.271 1 98.31 137 HIS B CA 1
ATOM 2374 C C . HIS B 1 137 ? -8.102 -13.508 -3.77 1 98.31 137 HIS B C 1
ATOM 2376 O O . HIS B 1 137 ? -8.133 -12.359 -3.32 1 98.31 137 HIS B O 1
ATOM 2382 N N . ALA B 1 138 ? -7.332 -13.883 -4.734 1 98.19 138 ALA B N 1
ATOM 2383 C CA . ALA B 1 138 ? -6.344 -12.977 -5.309 1 98.19 138 ALA B CA 1
ATOM 2384 C C . ALA B 1 138 ? -7.02 -11.781 -5.973 1 98.19 138 ALA B C 1
ATOM 2386 O O . ALA B 1 138 ? -6.488 -10.664 -5.949 1 98.19 138 ALA B O 1
ATOM 2387 N N . SER B 1 139 ? -8.188 -12.039 -6.543 1 98.44 139 SER B N 1
ATOM 2388 C CA . SER B 1 139 ? -8.922 -10.945 -7.16 1 98.44 139 SER B CA 1
ATOM 2389 C C . SER B 1 139 ? -9.383 -9.922 -6.121 1 98.44 139 SER B C 1
ATOM 2391 O O . SER B 1 139 ? -9.305 -8.719 -6.352 1 98.44 139 SER B O 1
ATOM 2393 N N . PHE B 1 140 ? -9.805 -10.375 -5.039 1 98.75 140 PHE B N 1
ATOM 2394 C CA . PHE B 1 140 ? -10.203 -9.484 -3.961 1 98.75 140 PHE B CA 1
ATOM 2395 C C . PHE B 1 140 ? -9.008 -8.719 -3.416 1 98.75 140 PHE B C 1
ATOM 2397 O O . PHE B 1 140 ? -9.109 -7.531 -3.096 1 98.75 140 PHE B O 1
ATOM 2404 N N . VAL B 1 141 ? -7.863 -9.414 -3.307 1 98.69 141 VAL B N 1
ATOM 2405 C CA . VAL B 1 141 ? -6.648 -8.75 -2.854 1 98.69 141 VAL B CA 1
ATOM 2406 C C . VAL B 1 141 ? -6.281 -7.629 -3.82 1 98.69 141 VAL B C 1
ATOM 2408 O O . VAL B 1 141 ? -5.992 -6.508 -3.398 1 98.69 141 VAL B O 1
ATOM 2411 N N . ALA B 1 142 ? -6.367 -7.91 -5.109 1 98.56 142 ALA B N 1
ATOM 2412 C CA . ALA B 1 142 ? -6.039 -6.926 -6.137 1 98.56 142 ALA B CA 1
ATOM 2413 C C . ALA B 1 142 ? -6.98 -5.727 -6.07 1 98.56 142 ALA B C 1
ATOM 2415 O O . ALA B 1 142 ? -6.539 -4.578 -6.148 1 98.56 142 ALA B O 1
ATOM 2416 N N . ILE B 1 143 ? -8.227 -6.02 -5.949 1 98.56 143 ILE B N 1
ATOM 2417 C CA . ILE B 1 143 ? -9.219 -4.953 -5.871 1 98.56 143 ILE B CA 1
ATOM 2418 C C . ILE B 1 143 ? -8.961 -4.094 -4.637 1 98.56 143 ILE B C 1
ATOM 2420 O O . ILE B 1 143 ? -9.031 -2.863 -4.703 1 98.56 143 ILE B O 1
ATOM 2424 N N . PHE B 1 144 ? -8.633 -4.707 -3.535 1 98.75 144 PHE B N 1
ATOM 2425 C CA . PHE B 1 144 ? -8.352 -3.953 -2.318 1 98.75 144 PHE B CA 1
ATOM 2426 C C . PHE B 1 144 ? -7.137 -3.053 -2.508 1 98.75 144 PHE B C 1
ATOM 2428 O O . PHE B 1 144 ? -7.137 -1.902 -2.066 1 98.75 144 PHE B O 1
ATOM 2435 N N . LEU B 1 145 ? -6.086 -3.568 -3.119 1 98.06 145 LEU B N 1
ATOM 2436 C CA . LEU B 1 145 ? -4.883 -2.779 -3.369 1 98.06 145 LEU B CA 1
ATOM 2437 C C . LEU B 1 145 ? -5.211 -1.524 -4.168 1 98.06 145 LEU B C 1
ATOM 2439 O O . LEU B 1 145 ? -4.766 -0.428 -3.824 1 98.06 145 LEU B O 1
ATOM 2443 N N . ILE B 1 146 ? -6.039 -1.679 -5.125 1 97.88 146 ILE B N 1
ATOM 2444 C CA . ILE B 1 146 ? -6.41 -0.554 -5.977 1 97.88 146 ILE B CA 1
ATOM 2445 C C . ILE B 1 146 ? -7.242 0.447 -5.18 1 97.88 146 ILE B C 1
ATOM 2447 O O . ILE B 1 146 ? -6.91 1.633 -5.121 1 97.88 146 ILE B O 1
ATOM 2451 N N . VAL B 1 147 ? -8.227 -0.029 -4.527 1 98 147 VAL B N 1
ATOM 2452 C CA . VAL B 1 147 ? -9.141 0.806 -3.76 1 98 147 VAL B CA 1
ATOM 2453 C C . VAL B 1 147 ? -8.391 1.493 -2.625 1 98 147 VAL B C 1
ATOM 2455 O O . VAL B 1 147 ? -8.562 2.693 -2.395 1 98 147 VAL B O 1
ATOM 2458 N N . GLY B 1 148 ? -7.543 0.764 -1.96 1 97.5 148 GLY B N 1
ATOM 2459 C CA . GLY B 1 148 ? -6.773 1.308 -0.854 1 97.5 148 GLY B CA 1
ATOM 2460 C C . GLY B 1 148 ? -5.793 2.385 -1.28 1 97.5 148 GLY B C 1
ATOM 2461 O O . GLY B 1 148 ? -5.648 3.402 -0.602 1 97.5 148 GLY B O 1
ATOM 2462 N N . HIS B 1 149 ? -5.188 2.219 -2.424 1 97.62 149 HIS B N 1
ATOM 2463 C CA . HIS B 1 149 ? -4.195 3.189 -2.869 1 97.62 149 HIS B CA 1
ATOM 2464 C C . HIS B 1 149 ? -4.859 4.465 -3.377 1 97.62 149 HIS B C 1
ATOM 2466 O O . HIS B 1 149 ? -4.32 5.559 -3.207 1 97.62 149 HIS B O 1
ATOM 2472 N N . ILE B 1 150 ? -6.039 4.316 -3.92 1 97.5 150 ILE B N 1
ATOM 2473 C CA . ILE B 1 150 ? -6.809 5.496 -4.293 1 97.5 150 ILE B CA 1
ATOM 2474 C C . ILE B 1 150 ? -7.164 6.297 -3.043 1 97.5 150 ILE B C 1
ATOM 2476 O O . ILE B 1 150 ? -6.977 7.516 -3.006 1 97.5 150 ILE B O 1
ATOM 2480 N N . ALA B 1 151 ? -7.59 5.625 -2.023 1 97.62 151 ALA B N 1
ATOM 2481 C CA . ALA B 1 151 ? -7.918 6.281 -0.761 1 97.62 151 ALA B CA 1
ATOM 2482 C C . ALA B 1 151 ? -6.703 7 -0.182 1 97.62 151 ALA B C 1
ATOM 2484 O O . ALA B 1 151 ? -6.812 8.133 0.291 1 97.62 151 ALA B O 1
ATOM 2485 N N . MET B 1 152 ? -5.539 6.328 -0.262 1 95.69 152 MET B N 1
ATOM 2486 C CA . MET B 1 152 ? -4.34 6.875 0.366 1 95.69 152 MET B CA 1
ATOM 2487 C C . MET B 1 152 ? -3.826 8.086 -0.405 1 95.69 152 MET B C 1
ATOM 2489 O O . MET B 1 152 ? -3.436 9.086 0.194 1 95.69 152 MET B O 1
ATOM 2493 N N . ILE B 1 153 ? -3.859 8.023 -1.694 1 95.75 153 ILE B N 1
ATOM 2494 C CA . ILE B 1 153 ? -3.367 9.109 -2.533 1 95.75 153 ILE B CA 1
ATOM 2495 C C . ILE B 1 153 ? -4.27 10.336 -2.377 1 95.75 153 ILE B C 1
ATOM 2497 O O . ILE B 1 153 ? -3.795 11.43 -2.086 1 95.75 153 ILE B O 1
ATOM 2501 N N . PHE B 1 154 ? -5.523 10.141 -2.459 1 95.94 154 PHE B N 1
ATOM 2502 C CA . PHE B 1 154 ? -6.453 11.258 -2.357 1 95.94 154 PHE B CA 1
ATOM 2503 C C . PHE B 1 154 ? -6.582 11.727 -0.913 1 95.94 154 PHE B C 1
ATOM 2505 O O . PHE B 1 154 ? -6.863 12.898 -0.656 1 95.94 154 PHE B O 1
ATOM 2512 N N . GLY B 1 155 ? -6.371 10.859 0.009 1 95.25 155 GLY B N 1
ATOM 2513 C CA . GLY B 1 155 ? -6.414 11.242 1.412 1 95.25 155 GLY B CA 1
ATOM 2514 C C . GLY B 1 155 ? -5.316 12.219 1.799 1 95.25 155 GLY B C 1
ATOM 2515 O O . GLY B 1 155 ? -5.512 13.062 2.676 1 95.25 155 GLY B O 1
ATOM 2516 N N . MET B 1 156 ? -4.234 12.086 1.146 1 94.75 156 MET B N 1
ATOM 2517 C CA . MET B 1 156 ? -3.094 12.938 1.488 1 94.75 156 MET B CA 1
ATOM 2518 C C . MET B 1 156 ? -3.076 14.195 0.631 1 94.75 156 MET B C 1
ATOM 2520 O O . MET B 1 156 ? -2.242 15.078 0.836 1 94.75 156 MET B O 1
ATOM 2524 N N . MET B 1 157 ? -3.994 14.242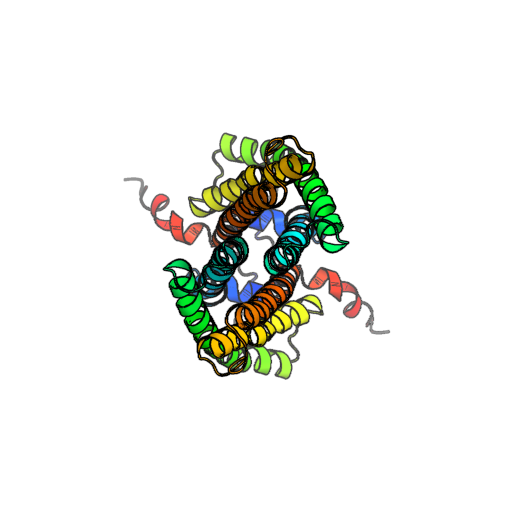 -0.28 1 93.88 157 MET B N 1
ATOM 2525 C CA . MET B 1 157 ? -4.09 15.406 -1.157 1 93.88 157 MET B CA 1
ATOM 2526 C C . MET B 1 157 ? -4.777 16.562 -0.447 1 93.88 157 MET B C 1
ATOM 2528 O O . MET B 1 157 ? -5.754 16.359 0.277 1 93.88 157 MET B O 1
ATOM 2532 N N . ASP B 1 158 ? -4.234 17.766 -0.683 1 91.44 158 ASP B N 1
ATOM 2533 C CA . ASP B 1 158 ? -4.93 18.969 -0.225 1 91.44 158 ASP B CA 1
ATOM 2534 C C . ASP B 1 158 ? -6.289 19.109 -0.91 1 91.44 158 ASP B C 1
ATOM 2536 O O . ASP B 1 158 ? -6.359 19.234 -2.133 1 91.44 158 ASP B O 1
ATOM 2540 N N . PRO B 1 159 ? -7.277 19.078 -0.135 1 89.88 159 PRO B N 1
ATOM 2541 C CA . PRO B 1 159 ? -8.602 19.141 -0.746 1 89.88 159 PRO B CA 1
ATOM 2542 C C . PRO B 1 159 ? -8.828 20.453 -1.516 1 89.88 159 PRO B C 1
ATOM 2544 O O . PRO B 1 159 ? -9.719 20.516 -2.363 1 89.88 159 PRO B O 1
ATOM 2547 N N . ALA B 1 160 ? -8.062 21.422 -1.318 1 84.31 160 ALA B N 1
ATOM 2548 C CA . ALA B 1 160 ? -8.195 22.719 -1.997 1 84.31 160 ALA B CA 1
ATOM 2549 C C . ALA B 1 160 ? -7.637 22.641 -3.414 1 84.31 160 ALA B C 1
ATOM 2551 O O . ALA B 1 160 ? -7.93 23.516 -4.246 1 84.31 160 ALA B O 1
ATOM 2552 N N . VAL B 1 161 ? -6.871 21.672 -3.686 1 82.81 161 VAL B N 1
ATOM 2553 C CA . VAL B 1 161 ? -6.188 21.562 -4.969 1 82.81 161 VAL B CA 1
ATOM 2554 C C . VAL B 1 161 ? -7.191 21.203 -6.062 1 82.81 161 VAL B C 1
ATOM 2556 O O . VAL B 1 161 ? -7.145 21.75 -7.164 1 82.81 161 VAL B O 1
ATOM 2559 N N . LEU B 1 162 ? -8.117 20.344 -5.758 1 74.19 162 LEU B N 1
ATOM 2560 C CA . LEU B 1 162 ? -9.07 19.906 -6.773 1 74.19 162 LEU B CA 1
ATOM 2561 C C . LEU B 1 162 ? -10.367 20.719 -6.672 1 74.19 162 LEU B C 1
ATOM 2563 O O . LEU B 1 162 ? -11.242 20.594 -7.531 1 74.19 162 LEU B O 1
ATOM 2567 N N . GLY B 1 163 ? -10.617 21.641 -5.508 1 61.16 163 GLY B N 1
ATOM 2568 C CA . GLY B 1 163 ? -11.797 22.469 -5.312 1 61.16 163 GLY B CA 1
ATOM 2569 C C . GLY B 1 163 ? -11.5 23.953 -5.398 1 61.16 163 GLY B C 1
ATOM 2570 O O . GLY B 1 163 ? -12.328 24.781 -5.004 1 61.16 163 GLY B O 1
ATOM 2571 N N . GLY B 1 164 ? -10.312 24.609 -5.398 1 47.69 164 GLY B N 1
ATOM 2572 C CA . GLY B 1 164 ? -10.336 26.062 -5.418 1 47.69 164 GLY B CA 1
ATOM 2573 C C . GLY B 1 164 ? -11.508 26.641 -6.188 1 47.69 164 GLY B C 1
ATOM 2574 O O . GLY B 1 164 ? -12.133 27.609 -5.754 1 47.69 164 GLY B O 1
ATOM 2575 N N . GLY B 1 165 ? -11.688 26.344 -7.426 1 41.38 165 GLY B N 1
ATOM 2576 C CA . GLY B 1 165 ? -12.539 27.266 -8.148 1 41.38 165 GLY B CA 1
ATOM 2577 C C . GLY B 1 165 ? -13.977 27.281 -7.656 1 41.38 165 GLY B C 1
ATOM 2578 O O . GLY B 1 165 ? -14.82 27.984 -8.203 1 41.38 165 GLY B O 1
ATOM 2579 N N . ILE B 1 166 ? -14.438 26.406 -6.824 1 36.94 166 ILE B N 1
ATOM 2580 C CA . ILE B 1 166 ? -15.867 26.672 -6.688 1 36.94 166 ILE B CA 1
ATOM 2581 C C . ILE B 1 166 ? -16.094 27.812 -5.707 1 36.94 166 ILE B C 1
ATOM 2583 O O . ILE B 1 166 ? -17.219 28.297 -5.559 1 36.94 166 ILE B O 1
ATOM 2587 N N . ALA B 1 167 ? -15.227 28.125 -4.785 1 37.12 167 ALA B N 1
ATOM 2588 C CA . ALA B 1 167 ? -15.633 29.234 -3.908 1 37.12 167 ALA B CA 1
ATOM 2589 C C . ALA B 1 167 ? -15.453 30.578 -4.598 1 37.12 167 ALA B C 1
ATOM 2591 O O . ALA B 1 167 ? -15.688 31.625 -3.996 1 37.12 167 ALA B O 1
ATOM 2592 N N . GLY B 1 168 ? -14.648 30.734 -5.566 1 32.97 168 GLY B N 1
ATOM 2593 C CA . GLY B 1 168 ? -14.445 32.156 -5.812 1 32.97 168 GLY B CA 1
ATOM 2594 C C . GLY B 1 168 ? -15.734 32.906 -6.004 1 32.97 168 GLY B C 1
ATOM 2595 O O . GLY B 1 168 ? -15.93 33.969 -5.41 1 32.97 168 GLY B O 1
ATOM 2596 N N . ASN B 1 169 ? -16.266 32.906 -7.273 1 31.97 169 ASN B N 1
ATOM 2597 C CA . ASN B 1 169 ? -16.781 34.125 -7.875 1 31.97 169 ASN B CA 1
ATOM 2598 C C . ASN B 1 169 ? -18.141 34.5 -7.301 1 31.97 169 ASN B C 1
ATOM 2600 O O . ASN B 1 169 ? -19.172 34.281 -7.938 1 31.97 169 ASN B O 1
ATOM 2604 N N . VAL B 1 170 ? -18.672 34.031 -6.23 1 29.66 170 VAL B N 1
ATOM 2605 C CA . VAL B 1 170 ? -19.922 34.781 -6 1 29.66 170 VAL B CA 1
ATOM 2606 C C . VAL B 1 170 ? -19.594 36.219 -5.539 1 29.66 170 VAL B C 1
ATOM 2608 O O . VAL B 1 170 ? -19.172 36.406 -4.398 1 29.66 170 VAL B O 1
ATOM 2611 N N . HIS B 1 171 ? -18.719 36.938 -6.285 1 29.64 171 HIS B N 1
ATOM 2612 C CA . HIS B 1 171 ? -18.812 38.375 -6.117 1 29.64 171 HIS B CA 1
ATOM 2613 C C . HIS B 1 171 ? -20.266 38.844 -6.152 1 29.64 171 HIS B C 1
ATOM 2615 O O . HIS B 1 171 ? -21.016 38.469 -7.051 1 29.64 171 HIS B O 1
ATOM 2621 N N . HIS B 1 172 ? -20.906 39.125 -5.074 1 27.17 172 HIS B N 1
ATOM 2622 C CA . HIS B 1 172 ? -22.062 40 -4.973 1 27.17 172 HIS B CA 1
ATOM 2623 C C . HIS B 1 172 ? -21.875 41.25 -5.844 1 27.17 172 HIS B C 1
ATOM 2625 O O . HIS B 1 172 ? -20.906 42 -5.676 1 27.17 172 HIS B O 1
ATOM 2631 N N . HIS B 1 173 ? -22.156 41.281 -7.176 1 23.61 173 HIS B N 1
ATOM 2632 C CA . HIS B 1 173 ? -22.703 42.531 -7.695 1 23.61 173 HIS B CA 1
ATOM 2633 C C . HIS B 1 173 ? -23.969 42.938 -6.945 1 23.61 173 HIS B C 1
ATOM 2635 O O . HIS B 1 173 ? -24.766 42.094 -6.574 1 23.61 173 HIS B O 1
#

Nearest PDB structures (foldseek):
  6h2e-assembly1_P-2  TM=1.755E-01  e=6.600E+00  Aeromonas hydrophila subsp. hydrophila AL09-71
  8gjg-assembly1_A  TM=4.873E-01  e=2.582E+00  synthetic construct
  8gji-assembly1_A  TM=4.696E-01  e=3.510E+00  synthetic construct
  7rkx-assembly1_R  TM=3.816E-01  e=3.694E+00  Human betaherpesvirus 5
  6h2d-assembly1_S  TM=2.163E-01  e=8.377E+00  Aeromonas hydrophila subsp. hydrophila AL09-71

Solvent-accessible surface area (backbone atoms only — not comparable to full-atom values): 17920 Å² total; per-residue (Å²): 133,79,74,72,78,61,70,70,69,66,63,62,13,66,55,41,46,50,35,60,38,67,69,66,55,34,32,38,68,75,41,42,53,53,48,52,36,48,48,48,34,53,43,37,45,52,50,32,40,66,68,68,49,81,80,43,70,57,38,52,51,32,43,53,33,30,40,48,40,12,55,52,38,47,52,50,40,56,50,44,44,64,70,40,49,48,54,36,59,75,64,66,60,73,57,37,61,34,24,51,48,11,46,49,28,49,52,51,34,39,56,30,34,36,48,35,19,34,40,69,68,52,69,42,58,64,88,44,54,73,69,54,36,44,49,54,46,50,49,28,51,40,51,31,54,54,34,46,48,51,12,53,51,31,20,66,33,47,13,57,74,80,35,53,78,74,69,59,77,72,67,82,124,129,81,74,72,78,61,72,71,69,66,64,62,14,67,53,41,45,50,36,61,38,68,69,66,54,33,31,38,68,74,42,44,52,53,47,52,36,49,48,48,33,53,43,38,45,51,51,32,39,65,69,68,49,81,80,43,70,60,38,51,51,31,43,52,33,30,40,49,42,11,55,53,39,48,51,50,40,55,52,43,44,64,70,40,50,48,54,37,57,76,63,64,60,71,58,36,62,35,24,51,50,12,47,50,28,50,53,52,33,39,56,30,35,36,48,34,19,32,41,68,69,52,70,44,57,66,88,44,54,73,70,53,37,48,50,54,44,51,48,28,51,39,50,30,53,53,34,45,48,52,12,54,51,30,21,66,34,47,13,57,74,78,34,52,78,76,68,58,80,74,66,83,126

Organism: Rhodopseudomonas palustris (strain HaA2) (NCBI:txid316058)

Secondary structure (DSSP, 8-state):
-------------HHHHHHHTTTTHHHIIIIIHHHHHHHHHHHHHHHHHHH---SSHHHHHHHHHHHHHHHHHHHHHHHHIIIIIHHHHHTT----HHHHHHHHHHHHTHHHHHHHHHHHTTSSSTTS-HHHHHHHHHHHHHHHHHHHHHHHHHHTS-HHHHHHHHHTT----/-------------HHHHHHHTTTTHHHIIIIIHHHHHHHHHHHHHHHHHHH---SSHHHHHHHHHHHHHHHHHHHHHHHHIIIIIHHHHHTT----HHHHHHHHHHHHTHHHHHHHHHHHTTSSSTTS-HHHHHHHHHHHHHHHHHHHHHHHHHHTS-HHHHHHH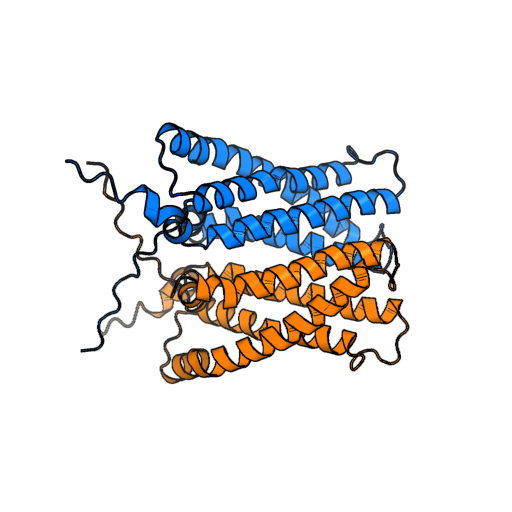HHS-----

InterPro domains:
  IPR046547 Protein of unknown function DUF6803 [PF20617] (10-164)

Sequence (346 aa):
MLAQQGPTNMNMTHYMELLANNQPWNLLLFMAIPIVLAETIAVTELYLLYTRNYHGPARALNRVCSILVGFYFAGVFVYLLTTAVVPITADNAWRGIADIVAVGFYLLGVVPLVGLALVDLNIIGKNRDAHGKMGIHASFVAIFLIVGHIAMIFGMMDPAVLGGGIAGNVHHHMLAQQGPTNMNMTHYMELLANNQPWNLLLFMAIPIVLAETIAVTELYLLYTRNYHGPARALNRVCSILVGFYFAGVFVYLLTTAVVPITADNAWRGIADIVAVGFYLLGVVPLVGLALVDLNIIGKNRDAHGKMGIHASFVAIFLIVGHIAMIFGMMDPAVLGGGIAGNVHHH

pLDDT: mean 88.83, std 20.03, range [21.84, 98.81]

Foldseek 3Di:
DPPPPPDPPFQFAPLVVQPVPPPPVSVCLQPVLLVVLLVLLVVLLVVCVVVVDCPDPSVVSNLVSLQVSLVSLVVVLVVCVVPPVVVCVVVVVGLADLNVLLVVLSSVLSVLSNVLNCLSVCNPCVVPDRVVSSVSNVVSSVVNVVSVVSNVVSRGDRRCVRPVPPPPDPPPD/DPPPPPPPPFQFAPVVVQPVPPPPVSVCLQPVLLVVLLVLLVVLLVVCVVVVDCPDPSVVSNLVSLQVSLVSLVVVLVVCVVPPVVVCVVVVVGLADLNVLLVVLSSVLSVLSNVLSCLSVCNPCVVPDSVVSSVSNVVSSVVSVVSVVSNVVSRGDRRCVRPVPPPPDPPDD